Protein AF-A0A438D9L8-F1 (afdb_monomer_lite)

Secondary structure (DSSP, 8-state):
-PPPS---SS-S------SEEEEEETTTTEEEEEE--SSS---THHHHHHHHHHHHT-PPP--SEEEEE----EEEEE-TT-EEEE--EEEEEEPPSSHHHHHHHHHHHHT-HHHHHHHHHHHHHHHHHHHTTBPTT--EEEEEEEEEE-SSEEEEEEEEEEEBPTT--HHHHHHHHPSPHHHH-SSHHHHHHHHHHH-SS--TTTTSEEEEE-TTS-EEEEE--SEEEEETTEEEE-------TT--HHHHT--

pLDDT: mean 87.44, std 12.27, range [44.5, 98.62]

Organism: Vitis vinifera (NCBI:txid29760)

Foldseek 3Di:
DDDQPFDDPADPDDDDDPQWDWDQDPVVRDIDTGGHDDDDPDPCVVVVVVVVCVVVVDDDDDDQKDKAFDFPFWQWWQDLQQKIKGKDWFDKDWADPDPVRRVVRQVCRLPVPVRLVLQVQLQVLVLVLVVVFFDPPQKDWPARQDWDDDPTMIITITMIIGGGDPPDALVNSCVSCPQRCSVFHPVRVVSVVVCSVPDPHDCHQQSHWDWDQDPSRIIIIGGGAPMWIRHNNDTDHDDFFDDDPPDDPVVRVVD

Radius of gyration: 20.74 Å; chains: 1; bounding box: 51×51×62 Å

Sequence (255 aa):
MASNHHKSSTPDACFFFADNLIVIDHHYDDVYIMSLHEGQTATTQWLDDTEQKLLAWLNFSKENLCICCSSPERFLQLDGNGILEAKPIKGTIARGLTKEEDEHLKLQLQYSEKDQAENLMIVDLLRNDLGRVCEPGSIHVPCLMDVESYATVHTMVSTIRGKKQSKMSPVDCVRAAFPGGSMTGAPKLRSMELLDSIENSSRGIYSGSIGFFSYNQTFDLNIVIRTIVIHEGEASVGGGGAIVALSNLRVSMKK

Structure (mmCIF, N/CA/C/O backbone):
data_AF-A0A438D9L8-F1
#
_entry.id   AF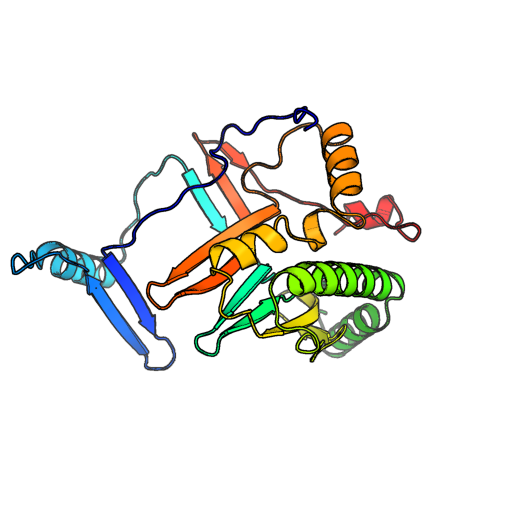-A0A438D9L8-F1
#
loop_
_atom_site.group_PDB
_atom_site.id
_atom_site.type_symbol
_atom_site.label_atom_id
_atom_site.label_alt_id
_atom_site.label_comp_id
_atom_site.label_asym_id
_atom_site.label_entity_id
_atom_site.label_seq_id
_atom_site.pdbx_PDB_ins_code
_atom_site.Cartn_x
_atom_site.Cartn_y
_atom_site.Cartn_z
_atom_site.occupancy
_atom_site.B_iso_or_equiv
_atom_site.auth_seq_id
_atom_site.auth_comp_id
_atom_site.auth_asym_id
_atom_site.auth_atom_id
_atom_site.pdbx_PDB_model_num
ATOM 1 N N . MET A 1 1 ? -24.535 8.357 -7.937 1.00 51.81 1 MET A N 1
ATOM 2 C CA . MET A 1 1 ? -23.332 7.510 -8.073 1.00 51.81 1 M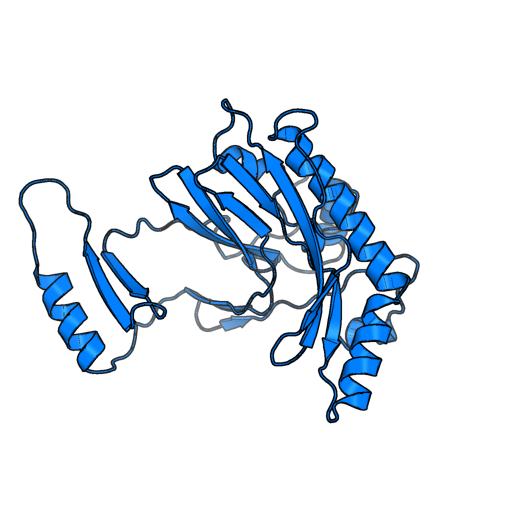ET A CA 1
ATOM 3 C C . MET A 1 1 ? -23.603 6.554 -9.219 1.00 51.81 1 MET A C 1
ATOM 5 O O . MET A 1 1 ? -24.709 6.026 -9.253 1.00 51.81 1 MET A O 1
ATOM 9 N N . ALA A 1 2 ? -22.687 6.405 -10.178 1.00 57.16 2 ALA A N 1
ATOM 10 C CA . ALA A 1 2 ? -22.813 5.356 -11.193 1.00 57.16 2 ALA A CA 1
ATOM 11 C C . ALA A 1 2 ? -22.815 3.989 -10.484 1.00 57.16 2 ALA A C 1
ATOM 13 O O . ALA A 1 2 ? -22.097 3.823 -9.499 1.00 57.16 2 ALA A O 1
ATOM 14 N N . SER A 1 3 ? -23.668 3.055 -10.905 1.00 71.12 3 SER A N 1
ATOM 15 C CA . SER A 1 3 ? -23.645 1.698 -10.353 1.00 71.12 3 SER A CA 1
ATOM 16 C C . SER A 1 3 ? -22.431 0.959 -10.905 1.00 71.12 3 SER A C 1
ATOM 18 O O . SER A 1 3 ? -22.257 0.963 -12.121 1.00 71.12 3 SER A O 1
ATOM 20 N N . ASN A 1 4 ? -21.645 0.303 -10.049 1.00 79.88 4 ASN A N 1
ATOM 21 C CA . ASN A 1 4 ? -20.565 -0.581 -10.498 1.00 79.88 4 ASN A CA 1
ATOM 22 C C . ASN A 1 4 ? -21.132 -1.660 -11.431 1.00 79.88 4 ASN A C 1
ATOM 24 O O . ASN A 1 4 ? -22.146 -2.288 -11.096 1.00 79.88 4 ASN A O 1
ATOM 28 N N . HIS A 1 5 ? -20.483 -1.887 -12.573 1.00 86.69 5 HIS A N 1
ATOM 29 C CA . HIS A 1 5 ? -20.865 -2.949 -13.506 1.00 86.69 5 HIS A CA 1
ATOM 30 C C . HIS A 1 5 ? -20.610 -4.337 -12.911 1.00 86.69 5 HIS A C 1
ATOM 32 O O . HIS A 1 5 ? -21.328 -5.288 -13.227 1.00 86.69 5 HIS A O 1
ATOM 38 N N . HIS A 1 6 ? -19.639 -4.444 -11.999 1.00 88.38 6 HIS A N 1
ATOM 39 C CA . HIS A 1 6 ? -19.273 -5.695 -11.346 1.00 88.38 6 HIS A CA 1
ATOM 40 C C . HIS A 1 6 ? -19.535 -5.670 -9.836 1.00 88.38 6 HIS A C 1
ATOM 42 O O . HIS A 1 6 ? -19.353 -4.655 -9.162 1.00 88.38 6 HIS A O 1
ATOM 48 N N . LYS A 1 7 ? -19.931 -6.822 -9.284 1.00 86.56 7 LYS A N 1
ATOM 49 C CA . LYS A 1 7 ? -20.128 -7.030 -7.843 1.00 86.56 7 LYS A CA 1
ATOM 50 C C . LYS A 1 7 ? -19.235 -8.157 -7.346 1.00 86.56 7 LYS A C 1
ATOM 52 O O . LYS A 1 7 ? -19.160 -9.196 -7.996 1.00 86.56 7 LYS A O 1
ATOM 57 N N . SER A 1 8 ? -18.610 -7.944 -6.191 1.00 84.81 8 SER A N 1
ATOM 58 C CA . SER A 1 8 ? -17.809 -8.971 -5.527 1.00 84.81 8 SER A CA 1
ATOM 59 C C . SER A 1 8 ? -18.697 -9.987 -4.814 1.00 84.81 8 SER A C 1
ATOM 61 O O . SER A 1 8 ? -19.751 -9.630 -4.286 1.00 84.81 8 SER A O 1
ATOM 63 N N . SER A 1 9 ? -18.254 -11.245 -4.782 1.00 81.88 9 SER A N 1
ATOM 64 C CA . SER A 1 9 ? -18.808 -12.287 -3.909 1.00 81.88 9 SER A CA 1
ATOM 65 C C . SER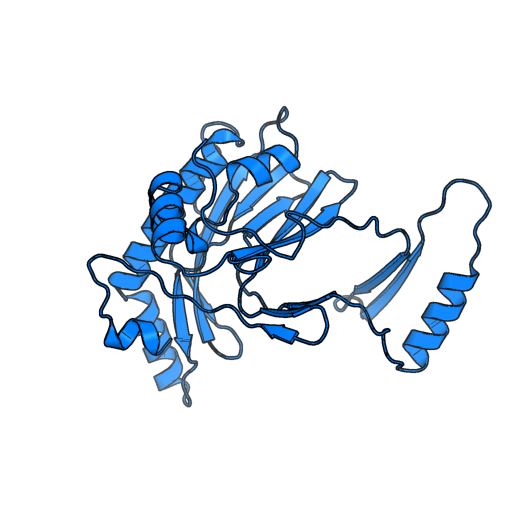 A 1 9 ? -18.287 -12.180 -2.471 1.00 81.88 9 SER A C 1
ATOM 67 O O . SER A 1 9 ? -18.926 -12.680 -1.550 1.00 81.88 9 SER A O 1
ATOM 69 N N . THR A 1 10 ? -17.155 -11.501 -2.261 1.00 78.88 10 THR A N 1
ATOM 70 C CA . THR A 1 10 ? -16.633 -11.166 -0.929 1.00 78.88 10 THR A CA 1
ATOM 71 C C . THR A 1 10 ? -17.284 -9.882 -0.400 1.00 78.88 10 THR A C 1
ATOM 73 O O . THR A 1 10 ? -17.614 -9.005 -1.201 1.00 78.88 10 THR A O 1
ATOM 76 N N . PRO A 1 11 ? -17.426 -9.710 0.928 1.00 80.62 11 PRO A N 1
ATOM 77 C CA . PRO A 1 11 ? -17.916 -8.456 1.504 1.00 80.62 11 PRO A CA 1
ATOM 78 C C . PRO A 1 11 ? -16.984 -7.272 1.191 1.00 80.62 11 PRO A C 1
ATOM 80 O O . PRO A 1 11 ? -15.783 -7.460 0.994 1.00 80.62 11 PRO A O 1
ATOM 83 N N . ASP A 1 12 ? -17.529 -6.048 1.205 1.00 83.50 12 ASP A N 1
ATOM 84 C CA . ASP A 1 12 ? -16.771 -4.805 0.955 1.00 83.50 12 ASP A CA 1
ATOM 85 C C . ASP A 1 12 ? -15.695 -4.538 2.023 1.00 83.50 12 ASP A C 1
ATOM 87 O O . ASP A 1 12 ? -14.666 -3.921 1.748 1.00 83.50 12 ASP A O 1
ATOM 91 N N . ALA A 1 13 ? -15.936 -4.997 3.252 1.00 84.94 13 ALA A N 1
ATOM 92 C CA . ALA A 1 13 ? -14.971 -4.998 4.338 1.00 84.94 13 ALA A CA 1
ATOM 93 C C . ALA A 1 13 ? -15.307 -6.106 5.341 1.00 84.94 13 ALA A C 1
ATOM 95 O O . ALA A 1 13 ? -16.475 -6.435 5.554 1.00 84.94 13 ALA A O 1
ATOM 96 N N . CYS A 1 14 ? -14.279 -6.643 5.993 1.00 82.00 14 CYS A N 1
ATOM 97 C CA . CYS A 1 14 ? -14.426 -7.558 7.114 1.00 82.00 14 CYS A CA 1
ATOM 98 C C . CYS A 1 14 ? -13.541 -7.068 8.259 1.00 82.00 14 CYS A C 1
ATOM 100 O O . CYS A 1 14 ? -12.346 -6.849 8.069 1.00 82.00 14 CYS A O 1
ATOM 102 N N . PHE A 1 15 ? -14.145 -6.854 9.425 1.00 82.81 15 PHE A N 1
ATOM 103 C CA . PHE A 1 15 ? -13.445 -6.454 10.637 1.00 82.81 15 PHE A CA 1
ATOM 104 C C . PHE A 1 15 ? -13.658 -7.532 11.684 1.00 82.81 15 PHE A C 1
ATOM 106 O O . PHE A 1 15 ? -14.789 -7.945 11.933 1.00 82.81 15 PHE A O 1
ATOM 113 N N . PHE A 1 16 ? -12.564 -7.938 12.311 1.00 81.62 16 PHE A N 1
ATOM 114 C CA . PHE A 1 16 ? -12.580 -8.844 13.443 1.00 81.62 16 PHE A CA 1
ATOM 115 C C . PHE A 1 16 ? -12.020 -8.090 14.636 1.00 81.62 16 PHE A C 1
ATOM 117 O O . PHE A 1 16 ? -10.991 -7.420 14.527 1.00 81.62 16 PHE A O 1
ATOM 124 N N . PHE A 1 17 ? -12.711 -8.180 15.765 1.00 81.81 17 PHE A N 1
ATOM 125 C CA . PHE A 1 17 ? -12.136 -7.745 17.022 1.00 81.81 17 PHE A CA 1
ATOM 126 C C . PHE A 1 17 ? -11.230 -8.866 17.529 1.00 81.81 17 PHE A C 1
ATOM 128 O O . PHE A 1 17 ? -11.666 -10.010 17.653 1.00 81.81 17 PHE A O 1
ATOM 135 N N . ALA A 1 18 ? -9.952 -8.556 17.730 1.00 81.25 18 ALA A N 1
ATOM 136 C CA . ALA A 1 18 ? -8.989 -9.513 18.245 1.00 81.25 18 ALA A CA 1
ATOM 137 C C . ALA A 1 18 ? -8.945 -9.394 19.771 1.00 81.25 18 ALA A C 1
ATOM 139 O O . ALA A 1 18 ? -8.218 -8.563 20.308 1.00 81.25 18 ALA A O 1
ATOM 140 N N . ASP A 1 19 ? -9.731 -10.223 20.453 1.00 80.50 19 ASP A N 1
ATOM 141 C CA . ASP A 1 19 ? -9.685 -10.348 21.916 1.00 80.50 19 ASP A CA 1
ATOM 142 C C . ASP A 1 19 ? -8.480 -11.157 22.388 1.00 80.50 19 ASP A C 1
ATOM 144 O O . ASP A 1 19 ? -8.033 -11.008 23.512 1.00 80.50 19 ASP A O 1
ATOM 148 N N . ASN A 1 20 ? -7.938 -12.009 21.524 1.00 81.50 20 ASN A N 1
ATOM 149 C CA . ASN A 1 20 ? -6.841 -12.909 21.832 1.00 81.50 20 ASN A CA 1
ATOM 150 C C . ASN A 1 20 ? -5.709 -12.673 20.832 1.00 81.50 20 ASN A C 1
ATOM 152 O O . ASN A 1 20 ? -5.933 -12.736 19.620 1.00 81.50 20 ASN A O 1
ATOM 156 N N . LEU A 1 21 ? -4.503 -12.394 21.324 1.00 83.38 21 LEU A N 1
ATOM 157 C CA . LEU A 1 21 ? -3.346 -12.066 20.497 1.00 83.38 21 LEU A CA 1
ATOM 158 C C . LEU A 1 21 ? -2.123 -12.875 20.919 1.00 83.38 21 LEU A C 1
ATOM 160 O O . LEU A 1 21 ? -1.856 -13.062 22.103 1.00 83.38 21 LEU A O 1
ATOM 164 N N . ILE A 1 22 ? -1.344 -13.287 19.925 1.00 82.38 22 ILE A N 1
ATOM 165 C CA . ILE A 1 22 ? 0.020 -13.775 20.105 1.00 82.38 22 ILE A CA 1
ATOM 166 C C . ILE A 1 22 ? 0.919 -12.738 19.438 1.00 82.38 22 ILE A C 1
ATOM 168 O O . ILE A 1 22 ? 0.789 -12.492 18.238 1.00 82.38 22 ILE A O 1
ATOM 172 N N . VAL A 1 23 ? 1.800 -12.108 20.206 1.00 83.69 23 VAL A N 1
ATOM 173 C CA . VAL A 1 23 ? 2.777 -11.138 19.705 1.00 83.69 23 VAL A CA 1
ATOM 174 C C . VAL A 1 23 ? 4.148 -11.784 19.778 1.00 83.69 23 VAL A C 1
ATOM 176 O O . VAL A 1 23 ? 4.602 -12.150 20.856 1.00 83.69 23 VAL A O 1
ATOM 179 N N . ILE A 1 24 ? 4.795 -11.934 18.629 1.00 85.06 24 ILE A N 1
ATOM 180 C CA . ILE A 1 24 ? 6.156 -12.461 18.536 1.00 85.06 24 ILE A CA 1
ATOM 181 C C . ILE A 1 24 ? 7.090 -11.266 18.368 1.00 85.06 24 ILE A C 1
ATOM 183 O O . ILE A 1 24 ? 7.085 -10.614 17.323 1.00 85.06 24 ILE A O 1
ATOM 187 N N . ASP A 1 25 ? 7.865 -10.966 19.402 1.00 84.00 25 ASP A N 1
ATOM 188 C CA . ASP A 1 25 ? 8.857 -9.902 19.391 1.00 84.00 25 ASP A CA 1
ATOM 189 C C . ASP A 1 25 ? 10.238 -10.484 19.092 1.00 84.00 25 ASP A C 1
ATOM 191 O O . ASP A 1 25 ? 10.978 -10.920 19.971 1.00 84.00 25 ASP A O 1
ATOM 195 N N . HIS A 1 26 ? 10.603 -10.467 17.813 1.00 83.06 26 HIS A N 1
ATOM 196 C CA . HIS A 1 26 ? 11.906 -10.945 17.362 1.00 83.06 26 HIS A CA 1
ATOM 197 C C . HIS A 1 26 ? 13.089 -10.101 17.859 1.00 83.06 26 HIS A C 1
ATOM 199 O O . HIS A 1 26 ? 14.227 -10.549 17.740 1.00 83.06 26 HIS A O 1
ATOM 205 N N . HIS A 1 27 ? 12.867 -8.875 18.349 1.00 81.94 27 HIS A N 1
ATOM 206 C CA . HIS A 1 27 ? 13.955 -8.032 18.844 1.00 81.94 27 HIS A CA 1
ATOM 207 C C . HIS A 1 27 ? 14.406 -8.469 20.237 1.00 81.94 27 HIS A C 1
ATOM 209 O O . HIS A 1 27 ? 15.609 -8.510 20.500 1.00 81.94 27 HIS A O 1
ATOM 215 N N . TYR A 1 28 ? 13.447 -8.811 21.097 1.00 84.06 28 TYR A N 1
ATOM 216 C CA . TYR A 1 28 ? 13.710 -9.303 22.450 1.00 84.06 28 TYR A CA 1
ATOM 217 C C . TYR A 1 28 ? 13.675 -10.833 22.569 1.00 84.06 28 TYR A C 1
ATOM 219 O O . TYR A 1 28 ? 14.009 -11.355 23.626 1.00 84.06 28 TYR A O 1
ATOM 227 N N . ASP A 1 29 ? 13.361 -11.536 21.475 1.00 84.06 29 ASP A N 1
ATOM 228 C CA . ASP A 1 29 ? 13.175 -12.995 21.424 1.00 84.06 29 ASP A CA 1
ATOM 229 C C . ASP A 1 29 ? 12.059 -13.480 22.371 1.00 84.06 29 ASP A C 1
ATOM 231 O O . ASP A 1 29 ? 12.112 -14.569 22.939 1.00 84.06 29 ASP A O 1
ATOM 235 N N . ASP A 1 30 ? 11.027 -12.644 22.527 1.00 85.25 30 ASP A N 1
ATOM 236 C CA . ASP A 1 30 ? 9.904 -12.865 23.435 1.00 85.25 30 ASP A CA 1
ATOM 237 C C . ASP A 1 30 ? 8.621 -13.204 22.665 1.00 85.25 30 ASP A C 1
ATOM 239 O O . ASP A 1 30 ? 8.346 -12.678 21.581 1.00 85.25 30 ASP A O 1
ATOM 243 N N . VAL A 1 31 ? 7.775 -14.044 23.264 1.00 83.56 31 VAL A N 1
ATOM 244 C CA . VAL A 1 31 ? 6.409 -14.297 22.791 1.00 83.56 31 VAL A CA 1
ATOM 245 C C . VAL A 1 31 ? 5.427 -13.879 23.875 1.00 83.56 31 VAL A C 1
ATOM 247 O O . VAL A 1 31 ? 5.417 -14.434 24.971 1.00 83.56 31 VAL A O 1
ATOM 250 N N . TYR A 1 32 ? 4.568 -12.917 23.556 1.00 81.94 32 TYR A N 1
ATOM 251 C CA . TYR A 1 32 ? 3.507 -12.450 24.436 1.00 81.94 32 TYR A CA 1
ATOM 252 C C . TYR A 1 32 ? 2.192 -13.097 24.022 1.00 81.94 32 TYR A C 1
ATOM 254 O O . TYR A 1 32 ? 1.767 -12.974 22.874 1.00 81.94 32 TYR A O 1
ATOM 262 N N . ILE A 1 33 ? 1.517 -13.745 24.965 1.00 83.19 33 ILE A N 1
ATOM 263 C CA . ILE A 1 33 ? 0.152 -14.236 24.780 1.00 83.19 33 ILE A CA 1
ATOM 264 C C . ILE A 1 33 ? -0.760 -13.304 25.577 1.00 83.19 33 ILE A C 1
ATOM 266 O O . ILE A 1 33 ? -0.650 -13.204 26.797 1.00 83.19 33 ILE A O 1
ATOM 270 N N . MET A 1 34 ? -1.621 -12.568 24.880 1.00 81.94 34 MET A N 1
ATOM 271 C CA . MET A 1 34 ? -2.507 -11.570 25.471 1.00 81.94 34 MET A CA 1
ATOM 272 C C . MET A 1 34 ? -3.960 -11.953 25.240 1.00 81.94 34 MET A C 1
ATOM 274 O O . MET A 1 34 ? -4.324 -12.402 24.156 1.00 81.94 34 MET A O 1
ATOM 278 N N . SER A 1 35 ? -4.793 -11.700 26.243 1.00 81.38 35 SER A N 1
ATOM 279 C CA . SER A 1 35 ? -6.241 -11.813 26.131 1.00 81.38 35 SER A CA 1
ATOM 280 C C . SER A 1 35 ? -6.912 -10.590 26.751 1.00 81.38 35 SER A C 1
ATOM 282 O O . SER A 1 35 ? -6.524 -10.141 27.834 1.00 81.38 35 SER A O 1
ATOM 284 N N . LEU A 1 36 ? -7.902 -10.041 26.057 1.00 79.38 36 LEU A N 1
ATOM 285 C CA . LEU A 1 36 ? -8.754 -8.954 26.501 1.00 79.38 36 LEU A CA 1
ATOM 286 C C . LEU A 1 36 ? -10.067 -9.542 27.030 1.00 79.38 36 LEU A C 1
ATOM 288 O O . LEU A 1 36 ? -10.744 -10.312 26.352 1.00 79.38 36 LEU A O 1
ATOM 292 N N . HIS A 1 37 ? -10.439 -9.170 28.254 1.00 74.94 37 HIS A N 1
ATOM 293 C CA . HIS A 1 37 ? -11.666 -9.633 28.900 1.00 74.94 37 HIS A CA 1
ATOM 294 C C . HIS A 1 37 ? -12.385 -8.478 29.600 1.00 74.94 37 HIS A C 1
ATOM 296 O O . HIS A 1 37 ? -11.752 -7.609 30.201 1.00 74.94 37 HIS A O 1
ATOM 302 N N . GLU A 1 38 ? -13.717 -8.494 29.569 1.00 67.31 38 GLU A N 1
ATOM 303 C CA . GLU A 1 38 ? -14.540 -7.615 30.399 1.00 67.31 38 GLU A CA 1
ATOM 304 C C . GLU A 1 38 ? -14.758 -8.245 31.790 1.00 67.31 38 GLU A C 1
ATOM 306 O O . GLU A 1 38 ? -15.362 -9.309 31.919 1.00 67.31 38 GLU A O 1
ATOM 311 N N . GLY A 1 39 ? -14.299 -7.577 32.855 1.00 66.12 39 GLY A N 1
ATOM 312 C CA . GLY A 1 39 ? -14.566 -7.971 34.248 1.00 66.12 39 GLY A CA 1
ATOM 313 C C . GLY A 1 39 ? -13.528 -8.908 34.889 1.00 66.12 39 GLY A C 1
ATOM 314 O O . GLY A 1 39 ? -12.403 -9.033 34.420 1.00 66.12 39 GLY A O 1
ATOM 315 N N . GLN A 1 40 ? -13.885 -9.528 36.024 1.00 58.53 40 GLN A N 1
ATOM 316 C CA . GLN A 1 40 ? -12.997 -10.407 36.815 1.00 58.53 40 GLN A CA 1
ATOM 317 C C . GLN A 1 40 ? -13.004 -11.882 36.369 1.00 58.53 40 GLN A C 1
ATOM 319 O O . GLN A 1 40 ? -12.335 -12.715 36.979 1.00 58.53 40 GLN A O 1
ATOM 324 N N . THR A 1 41 ? -13.743 -12.236 35.321 1.00 56.12 41 THR A N 1
ATOM 325 C CA . THR A 1 41 ? -13.820 -13.606 34.799 1.00 56.12 41 THR A CA 1
ATOM 326 C C . THR A 1 41 ? -12.708 -13.857 33.782 1.00 56.12 41 THR A C 1
ATOM 328 O O . THR A 1 41 ? -12.948 -13.974 32.586 1.00 56.12 41 THR A O 1
ATOM 331 N N . ALA A 1 42 ? -11.464 -13.930 34.255 1.00 56.09 42 ALA A N 1
ATOM 332 C CA . ALA A 1 42 ? -10.352 -14.391 33.432 1.00 56.09 42 ALA A CA 1
ATOM 333 C C . ALA A 1 42 ? -10.426 -15.919 33.278 1.00 56.09 42 ALA A C 1
ATOM 335 O O . ALA A 1 42 ? -10.022 -16.667 34.166 1.00 56.09 42 ALA A O 1
ATOM 336 N N . THR A 1 43 ? -10.952 -16.403 32.156 1.00 58.53 43 THR A N 1
ATOM 337 C CA . THR A 1 43 ? -10.740 -17.794 31.736 1.00 58.53 43 THR A CA 1
ATOM 338 C C . THR A 1 43 ? -9.373 -17.899 31.063 1.00 58.53 43 THR A C 1
ATOM 340 O O . THR A 1 43 ? -9.238 -17.580 29.886 1.00 58.53 43 THR A O 1
ATOM 343 N N . THR A 1 44 ? -8.359 -18.363 31.802 1.00 66.31 44 THR A N 1
ATOM 344 C CA . THR A 1 44 ? -6.982 -18.583 31.303 1.00 66.31 44 THR A CA 1
ATOM 345 C C . THR A 1 44 ? -6.867 -19.741 30.315 1.00 66.31 44 THR A C 1
ATOM 347 O O . THR A 1 44 ? -5.832 -19.901 29.685 1.00 66.31 44 THR A O 1
ATOM 350 N N . GLN A 1 45 ? -7.936 -20.516 30.125 1.00 77.31 45 GLN A N 1
ATOM 351 C CA . GLN A 1 45 ? -7.920 -21.733 29.320 1.00 77.31 45 GLN A CA 1
ATOM 352 C C . GLN A 1 45 ? -7.444 -21.505 27.877 1.00 77.31 45 GLN A C 1
ATOM 354 O O . GLN A 1 45 ? -6.726 -22.340 27.341 1.00 77.31 45 GLN A O 1
ATOM 359 N N . TRP A 1 46 ? -7.769 -20.360 27.258 1.00 78.81 46 TRP A N 1
ATOM 360 C CA . TRP A 1 46 ? -7.228 -20.033 25.933 1.00 78.81 46 TRP A CA 1
ATOM 361 C C . TRP A 1 46 ? -5.717 -19.765 25.964 1.00 78.81 46 TRP A C 1
ATOM 363 O O . TRP A 1 46 ? -5.021 -20.187 25.042 1.00 78.81 46 TRP A O 1
ATOM 373 N N . LEU A 1 47 ? -5.210 -19.093 27.006 1.00 77.56 47 LEU A N 1
ATOM 374 C CA . LEU A 1 47 ? -3.779 -18.819 27.175 1.00 77.56 47 LEU A CA 1
ATOM 375 C C . LEU A 1 47 ? -3.009 -20.137 27.316 1.00 77.56 47 LEU A C 1
ATOM 377 O O . LEU A 1 47 ? -2.080 -20.379 26.548 1.00 77.56 47 LEU A O 1
ATOM 381 N N . ASP A 1 48 ? -3.474 -21.006 28.218 1.00 79.00 48 ASP A N 1
ATOM 382 C CA . ASP A 1 48 ? -2.859 -22.303 28.512 1.00 79.00 48 ASP A CA 1
ATOM 383 C C . ASP A 1 48 ? -2.873 -23.225 27.270 1.00 79.00 48 ASP A C 1
ATOM 385 O O . ASP A 1 48 ? -1.853 -23.808 26.892 1.00 79.00 48 ASP A O 1
ATOM 389 N N . ASP A 1 49 ? -4.012 -23.314 26.568 1.00 78.62 49 ASP A N 1
ATOM 390 C CA . ASP A 1 49 ? -4.148 -24.115 25.342 1.00 78.62 49 ASP A CA 1
ATOM 391 C C . ASP A 1 49 ? -3.274 -23.578 24.195 1.00 78.62 49 ASP A C 1
ATOM 393 O O . ASP A 1 49 ? -2.759 -24.345 23.374 1.00 78.62 49 ASP A O 1
ATOM 397 N N . THR A 1 50 ? -3.138 -22.255 24.095 1.00 76.81 50 THR A N 1
ATOM 398 C CA . THR A 1 50 ? -2.354 -21.597 23.042 1.00 76.81 50 THR A CA 1
ATOM 399 C C . THR A 1 50 ? -0.864 -21.767 23.278 1.00 76.81 50 THR A C 1
ATOM 401 O O . THR A 1 50 ? -0.145 -22.095 22.334 1.00 76.81 50 THR A O 1
ATOM 404 N N . GLU A 1 51 ? -0.407 -21.629 24.524 1.00 75.38 51 GLU A N 1
ATOM 405 C CA . GLU A 1 51 ? 0.970 -21.928 24.914 1.00 75.38 51 GLU A CA 1
ATOM 406 C C . GLU A 1 51 ? 1.335 -23.367 24.524 1.00 75.38 51 GLU A C 1
ATOM 408 O O . GLU A 1 51 ? 2.315 -23.591 23.809 1.00 75.38 51 GLU A O 1
ATOM 413 N N . GLN A 1 52 ? 0.488 -24.346 24.868 1.00 76.81 52 GLN A N 1
ATOM 414 C CA . GLN A 1 52 ? 0.725 -25.740 24.488 1.00 76.81 52 GLN A CA 1
ATOM 415 C C . GLN A 1 52 ? 0.744 -25.957 22.969 1.00 76.81 52 GLN A C 1
ATOM 417 O O . GLN A 1 52 ? 1.589 -26.700 22.470 1.00 76.81 52 GLN A O 1
ATOM 422 N N . LYS A 1 53 ? -0.149 -25.313 22.205 1.00 76.56 53 LYS A N 1
ATOM 423 C CA . LYS A 1 53 ? -0.177 -25.428 20.733 1.00 76.56 53 LYS A CA 1
ATOM 424 C C . LYS A 1 53 ? 1.041 -24.801 20.062 1.00 76.56 53 LYS A C 1
ATOM 426 O O . LYS A 1 53 ? 1.548 -25.381 19.102 1.00 76.56 53 LYS A O 1
ATOM 431 N N . LEU A 1 54 ? 1.514 -23.655 20.553 1.00 68.75 54 LEU A N 1
ATOM 432 C CA . LEU A 1 54 ? 2.743 -23.018 20.070 1.00 68.75 54 LEU A CA 1
ATOM 433 C C . LEU A 1 54 ? 3.954 -23.930 20.300 1.00 68.75 54 LEU A C 1
ATOM 435 O O . LEU A 1 54 ? 4.767 -24.108 19.394 1.00 68.75 54 LEU A O 1
ATOM 439 N N . LEU A 1 55 ? 4.018 -24.580 21.466 1.00 66.38 55 LEU A N 1
ATOM 440 C CA . LEU A 1 55 ? 5.044 -25.576 21.785 1.00 66.38 55 LEU A CA 1
ATOM 441 C C . LEU A 1 55 ? 4.907 -26.868 20.954 1.00 66.38 55 LEU A C 1
ATOM 443 O O . LEU A 1 55 ? 5.903 -27.551 20.721 1.00 66.38 55 LEU A O 1
ATOM 447 N N . ALA A 1 56 ? 3.698 -27.201 20.488 1.00 64.56 56 ALA A N 1
ATOM 448 C CA . ALA A 1 56 ? 3.390 -28.444 19.776 1.00 64.56 56 ALA A CA 1
ATOM 449 C C . ALA A 1 56 ? 3.339 -28.336 18.235 1.00 64.56 56 ALA A C 1
ATOM 451 O O . ALA A 1 56 ? 3.110 -29.357 17.588 1.00 64.56 56 ALA A O 1
ATOM 452 N N . TRP A 1 57 ? 3.560 -27.153 17.640 1.00 53.72 57 TRP A N 1
ATOM 453 C CA . TRP A 1 57 ? 3.593 -26.922 16.178 1.00 53.72 57 TRP A CA 1
ATOM 454 C C . TRP A 1 57 ? 2.389 -27.542 15.428 1.00 53.72 57 TRP A C 1
ATOM 456 O O . TRP A 1 57 ? 2.533 -28.511 14.679 1.00 53.72 57 TRP A O 1
ATOM 466 N N . LEU A 1 58 ? 1.173 -27.004 15.613 1.00 50.00 58 LEU A N 1
ATOM 467 C CA . LEU A 1 58 ? -0.039 -27.560 14.985 1.00 50.00 58 LEU A CA 1
ATOM 468 C C . LEU A 1 58 ? -0.912 -26.573 14.191 1.00 50.00 58 LEU A C 1
ATOM 470 O O . LEU A 1 58 ? -1.037 -25.395 14.509 1.00 50.00 58 LEU A O 1
ATOM 474 N N . ASN A 1 59 ? -1.522 -27.159 13.149 1.00 45.56 59 ASN A N 1
ATOM 475 C CA . ASN A 1 59 ? -2.351 -26.603 12.076 1.00 45.56 59 ASN A CA 1
ATOM 476 C C . ASN A 1 59 ? -3.494 -25.676 12.519 1.00 45.56 59 ASN A C 1
ATOM 478 O O . ASN A 1 59 ? -4.325 -26.046 13.350 1.00 45.56 59 ASN A O 1
ATOM 482 N N . PHE A 1 60 ? -3.624 -24.548 11.816 1.00 44.50 60 PHE A N 1
ATOM 483 C CA . PHE A 1 60 ? -4.804 -23.684 11.854 1.00 44.50 60 PHE A CA 1
ATOM 484 C C . PHE A 1 60 ? -5.932 -24.223 10.951 1.00 44.50 60 PHE A C 1
ATOM 486 O O . PHE A 1 60 ? -5.690 -24.903 9.952 1.00 44.50 60 PHE A O 1
ATOM 493 N N . SER A 1 61 ? -7.178 -23.980 11.366 1.00 49.25 61 SER A N 1
ATOM 494 C CA . SER A 1 61 ? -8.415 -24.589 10.856 1.00 49.25 61 SER A CA 1
ATOM 495 C C . SER A 1 61 ? -8.768 -24.258 9.398 1.00 49.25 61 SER A C 1
ATOM 497 O O . SER A 1 61 ? -8.330 -23.260 8.836 1.00 49.25 61 SER A O 1
ATOM 499 N N . LYS A 1 62 ? -9.647 -25.091 8.813 1.00 48.41 62 LYS A N 1
ATOM 500 C CA . LYS A 1 62 ? -10.367 -24.845 7.549 1.00 48.41 62 LYS A CA 1
ATOM 501 C C . LYS A 1 62 ? -11.302 -23.637 7.691 1.00 48.41 62 LYS A C 1
ATOM 503 O O . LYS A 1 62 ? -12.448 -23.805 8.103 1.00 48.41 62 LYS A O 1
ATOM 508 N N . GLU A 1 63 ? -10.839 -22.445 7.345 1.00 56.50 63 GLU A N 1
ATOM 509 C CA . GLU A 1 63 ? -11.729 -21.304 7.113 1.00 56.50 63 GLU A CA 1
ATOM 510 C C . GLU A 1 63 ? -12.163 -21.228 5.644 1.00 56.50 63 GLU A C 1
ATOM 512 O O . GLU A 1 63 ? -11.424 -21.625 4.741 1.00 56.50 63 GLU A O 1
ATOM 517 N N . ASN A 1 64 ? -13.379 -20.723 5.405 1.00 70.19 64 ASN A N 1
ATOM 518 C CA . ASN A 1 64 ? -13.949 -20.564 4.060 1.00 70.19 64 ASN A CA 1
ATOM 519 C C . ASN A 1 64 ? -13.297 -19.427 3.258 1.00 70.19 64 ASN A C 1
ATOM 521 O O . ASN A 1 64 ? -13.444 -19.407 2.038 1.00 70.19 64 ASN A O 1
ATOM 525 N N . LEU A 1 65 ? -12.594 -18.506 3.928 1.00 75.81 65 LEU A N 1
ATOM 526 C CA . LEU A 1 65 ? -11.798 -17.442 3.325 1.00 75.81 65 LEU A CA 1
ATOM 527 C C . LEU A 1 65 ? -10.403 -17.441 3.960 1.00 75.81 65 LEU A C 1
ATOM 529 O O . LEU A 1 65 ? -10.270 -17.210 5.154 1.00 75.81 65 LEU A O 1
ATOM 533 N N . CYS A 1 66 ? -9.363 -17.660 3.164 1.00 81.38 66 CYS A N 1
ATOM 534 C CA . CYS A 1 66 ? -7.973 -17.542 3.591 1.00 81.38 66 CYS A CA 1
ATOM 535 C C . CYS A 1 66 ? -7.258 -16.513 2.713 1.00 81.38 66 CYS A C 1
ATOM 537 O O . CYS A 1 66 ? -7.360 -16.551 1.485 1.00 81.38 66 CYS A O 1
ATOM 539 N N . ILE A 1 67 ? -6.541 -15.583 3.347 1.00 84.38 67 ILE A N 1
ATOM 540 C CA . ILE A 1 67 ? -5.802 -14.526 2.660 1.00 84.38 67 ILE A CA 1
ATOM 541 C C . ILE A 1 67 ? -4.319 -14.662 2.996 1.00 84.38 67 ILE A C 1
ATOM 543 O O . ILE A 1 67 ? -3.882 -14.330 4.096 1.00 84.38 67 ILE A O 1
ATOM 547 N N . CYS A 1 68 ? -3.528 -15.123 2.032 1.00 86.75 68 CYS A N 1
ATOM 548 C CA . CYS A 1 68 ? -2.080 -15.243 2.172 1.00 86.75 68 CYS A CA 1
ATOM 549 C C . CYS A 1 68 ? -1.417 -14.051 1.477 1.00 86.75 68 CYS A C 1
ATOM 551 O O . CYS A 1 68 ? -1.264 -14.049 0.254 1.00 86.75 68 CYS A O 1
ATOM 553 N N . CYS A 1 69 ? -1.066 -13.014 2.241 1.00 87.00 69 CYS A N 1
ATOM 554 C CA . CYS A 1 69 ? -0.571 -11.744 1.709 1.00 87.00 69 CYS A CA 1
ATOM 555 C C . CYS A 1 69 ? 0.932 -11.557 1.955 1.00 87.00 69 CYS A C 1
ATOM 557 O O . CYS A 1 69 ? 1.396 -11.658 3.086 1.00 87.00 69 CYS A O 1
ATOM 559 N N . SER A 1 70 ? 1.678 -11.225 0.897 1.00 88.06 70 SER A N 1
ATOM 560 C CA . SER A 1 70 ? 3.085 -10.805 0.963 1.00 88.06 70 SER A CA 1
ATOM 561 C C . SER A 1 70 ? 3.269 -9.464 0.239 1.00 88.06 70 SER A C 1
ATOM 563 O O . SER A 1 70 ? 4.097 -9.3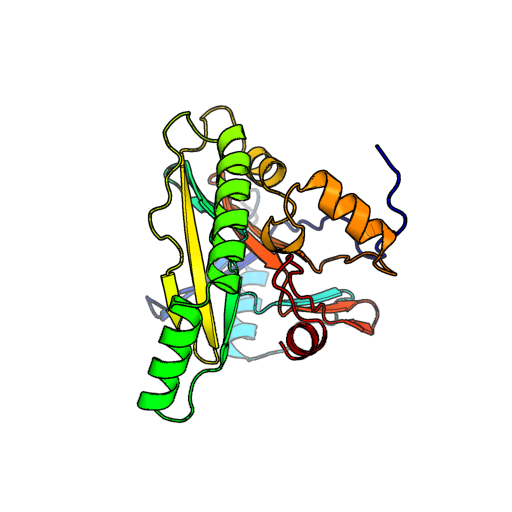11 -0.664 1.00 88.06 70 SER A O 1
ATOM 565 N N . SER A 1 71 ? 2.418 -8.493 0.581 1.00 88.50 71 SER A N 1
ATOM 566 C CA . SER A 1 71 ? 2.460 -7.165 -0.028 1.00 88.50 71 SER A CA 1
ATOM 567 C C . SER A 1 71 ? 3.609 -6.325 0.539 1.00 88.50 71 SER A C 1
ATOM 569 O O . SER A 1 71 ? 3.671 -6.140 1.755 1.00 88.50 71 SER A O 1
ATOM 571 N N . PRO A 1 72 ? 4.487 -5.771 -0.317 1.00 84.31 72 PRO A N 1
ATOM 572 C CA . PRO A 1 72 ? 5.519 -4.830 0.105 1.00 84.31 72 PRO A CA 1
ATOM 573 C C . PRO A 1 72 ? 5.007 -3.383 0.196 1.00 84.31 72 PRO A C 1
ATOM 575 O O . PRO A 1 72 ? 5.740 -2.507 0.644 1.00 84.31 72 PRO A O 1
ATOM 578 N N . GLU A 1 73 ? 3.782 -3.096 -0.264 1.00 93.06 73 GLU A N 1
ATOM 579 C CA . GLU A 1 73 ? 3.288 -1.724 -0.394 1.00 93.06 73 GLU A CA 1
ATOM 580 C C . GLU A 1 73 ? 2.443 -1.316 0.813 1.00 93.06 73 GLU A C 1
ATOM 582 O O . GLU A 1 73 ? 1.317 -1.789 0.998 1.00 93.06 73 GLU A O 1
ATOM 587 N N . ARG A 1 74 ? 2.969 -0.387 1.618 1.00 95.19 74 ARG A N 1
ATOM 588 C CA . ARG A 1 74 ? 2.194 0.275 2.671 1.00 95.19 74 ARG A CA 1
ATOM 589 C C . ARG A 1 74 ? 1.233 1.274 2.035 1.00 95.19 74 ARG A C 1
ATOM 591 O O . ARG A 1 74 ? 1.653 2.260 1.430 1.00 95.19 74 ARG A O 1
ATOM 598 N N . PHE A 1 75 ? -0.059 1.040 2.243 1.00 97.38 75 PHE A N 1
ATOM 599 C CA . PHE A 1 75 ? -1.113 1.953 1.826 1.00 97.38 75 PHE A CA 1
ATOM 600 C C . PHE A 1 75 ? -1.085 3.219 2.679 1.00 97.38 75 PHE A C 1
ATOM 602 O O . PHE A 1 75 ? -0.945 4.320 2.146 1.00 97.38 75 PHE A O 1
ATOM 609 N N . LEU A 1 76 ? -1.235 3.059 3.995 1.00 97.88 76 LEU A N 1
ATOM 610 C CA . LEU A 1 76 ? -1.345 4.177 4.918 1.00 97.88 76 LEU A CA 1
ATOM 611 C C . LEU A 1 76 ? -1.038 3.714 6.348 1.00 97.88 76 LEU A C 1
ATOM 613 O O . LEU A 1 76 ? -1.531 2.676 6.783 1.00 97.88 76 LEU A O 1
ATOM 617 N N . GLN A 1 77 ? -0.273 4.504 7.090 1.00 98.44 77 GLN A N 1
ATOM 618 C CA . GLN A 1 77 ? -0.001 4.301 8.510 1.00 98.44 77 GLN A CA 1
ATOM 619 C C . GLN A 1 77 ? -0.272 5.598 9.266 1.00 98.44 77 GLN A C 1
ATOM 621 O O . GLN A 1 77 ? 0.084 6.673 8.789 1.00 98.44 77 GLN A O 1
ATOM 626 N N . LEU A 1 78 ? -0.868 5.495 10.450 1.00 98.50 78 LEU A N 1
ATOM 627 C CA . LEU A 1 78 ? -0.964 6.588 11.413 1.00 98.50 78 LEU A CA 1
ATOM 628 C C . LEU A 1 78 ? -0.244 6.180 12.693 1.00 98.50 78 LEU A C 1
ATOM 630 O O . LEU A 1 78 ? -0.659 5.221 13.341 1.00 98.50 78 LEU A O 1
ATOM 634 N N . ASP A 1 79 ? 0.811 6.905 13.055 1.00 97.62 79 ASP A N 1
ATOM 635 C CA . ASP A 1 79 ? 1.584 6.635 14.268 1.00 97.62 79 ASP A CA 1
ATOM 636 C C . ASP A 1 79 ? 0.997 7.315 15.524 1.00 97.62 79 ASP A C 1
ATOM 638 O O . ASP A 1 79 ? 0.054 8.112 15.464 1.00 97.62 79 ASP A O 1
ATOM 642 N N . GLY A 1 80 ? 1.578 7.011 16.691 1.00 96.00 80 GLY A N 1
ATOM 643 C CA . GLY A 1 80 ? 1.162 7.584 17.978 1.00 96.00 80 GLY A CA 1
ATOM 644 C C . GLY A 1 80 ? 1.430 9.088 18.128 1.00 96.00 80 GLY A C 1
ATOM 645 O O . GLY A 1 80 ? 0.872 9.718 19.023 1.00 96.00 80 GLY A O 1
ATOM 646 N N . ASN A 1 81 ? 2.238 9.682 17.244 1.00 96.00 81 ASN A N 1
ATOM 647 C CA . ASN A 1 81 ? 2.505 11.122 17.200 1.00 96.00 81 ASN A CA 1
ATOM 648 C C . ASN A 1 81 ? 1.523 11.866 16.277 1.00 96.00 81 ASN A C 1
ATOM 650 O O . ASN A 1 81 ? 1.617 13.086 16.115 1.00 96.00 81 ASN A O 1
ATOM 654 N N . GLY A 1 82 ? 0.578 11.149 15.659 1.00 97.12 82 GLY A N 1
ATOM 655 C CA . GLY A 1 82 ? -0.372 11.705 14.704 1.00 97.12 82 GLY A CA 1
ATOM 656 C C . GLY A 1 82 ? 0.231 11.966 13.322 1.00 97.12 82 GLY A C 1
ATOM 657 O O . GLY A 1 82 ? -0.322 12.772 12.568 1.00 97.12 82 GLY A O 1
ATOM 658 N N . ILE A 1 83 ? 1.352 11.326 12.982 1.00 98.44 83 ILE A N 1
ATOM 659 C CA . ILE A 1 83 ? 1.950 11.380 11.649 1.00 98.44 83 ILE A CA 1
ATOM 660 C C . ILE A 1 83 ? 1.286 10.330 10.768 1.00 98.44 83 ILE A C 1
ATOM 662 O O . ILE A 1 83 ? 1.313 9.136 11.056 1.00 98.44 83 ILE A O 1
ATOM 666 N N . LEU A 1 84 ? 0.683 10.809 9.685 1.00 98.56 84 LEU A N 1
ATOM 667 C CA . LEU A 1 84 ? 0.094 10.000 8.635 1.00 98.56 84 LEU A CA 1
ATOM 668 C C . LEU A 1 84 ? 1.135 9.798 7.529 1.00 98.56 84 LEU A C 1
ATOM 670 O O . LEU A 1 84 ? 1.654 10.781 6.999 1.00 98.56 84 LEU A O 1
ATOM 674 N N . GLU A 1 85 ? 1.432 8.550 7.181 1.00 98.56 85 GLU A N 1
ATOM 675 C CA . GLU A 1 85 ? 2.438 8.163 6.188 1.00 98.56 85 GLU A CA 1
ATOM 676 C C . GLU A 1 85 ? 1.841 7.252 5.110 1.00 98.56 85 GLU A C 1
ATOM 678 O O . GLU A 1 85 ? 1.122 6.309 5.427 1.00 98.56 85 GLU A O 1
ATOM 683 N N . ALA A 1 86 ? 2.194 7.485 3.846 1.00 98.06 86 ALA A N 1
ATOM 684 C CA . ALA A 1 86 ? 1.964 6.556 2.738 1.00 98.06 86 ALA A CA 1
ATOM 685 C C . ALA A 1 86 ? 3.290 6.250 2.024 1.00 98.06 86 ALA A C 1
ATOM 687 O O . ALA A 1 86 ? 4.114 7.157 1.855 1.00 98.06 86 ALA A O 1
ATOM 688 N N . LYS A 1 87 ? 3.481 5.000 1.573 1.00 97.19 87 LYS A N 1
ATOM 689 C CA . LYS A 1 87 ? 4.678 4.576 0.825 1.00 97.19 87 LYS A CA 1
ATOM 690 C C . LYS A 1 87 ? 4.316 3.924 -0.520 1.00 97.19 87 LYS A C 1
ATOM 692 O O . LYS A 1 87 ? 4.417 2.703 -0.644 1.00 97.19 87 LYS A O 1
ATOM 697 N N . PRO A 1 88 ? 3.864 4.701 -1.525 1.00 95.62 88 PRO A N 1
ATOM 698 C CA . PRO A 1 88 ? 3.554 4.162 -2.843 1.00 95.62 88 PRO A CA 1
ATOM 699 C C . PRO A 1 88 ? 4.775 3.550 -3.523 1.00 95.62 88 PRO A C 1
ATOM 701 O O . PRO A 1 88 ? 5.893 4.069 -3.441 1.00 95.62 88 PRO A O 1
ATOM 704 N N . ILE A 1 89 ? 4.504 2.502 -4.294 1.00 94.31 89 ILE A N 1
ATOM 705 C CA . ILE A 1 89 ? 5.493 1.796 -5.101 1.00 94.31 89 ILE A CA 1
ATOM 706 C C . ILE A 1 89 ? 5.171 1.966 -6.589 1.00 94.31 89 ILE A C 1
ATOM 708 O O . ILE A 1 89 ? 4.041 1.727 -7.026 1.00 94.31 89 ILE A O 1
ATOM 712 N N . LYS A 1 90 ? 6.178 2.332 -7.391 1.00 92.69 90 LYS A N 1
ATOM 713 C CA . LYS A 1 90 ? 6.114 2.274 -8.861 1.00 92.69 90 LYS A CA 1
ATOM 714 C C . LYS A 1 90 ? 7.464 1.922 -9.442 1.00 92.69 90 LYS A C 1
ATOM 716 O O . LYS A 1 90 ? 8.437 2.593 -9.152 1.00 92.69 90 LYS A O 1
ATOM 721 N N . GLY A 1 91 ? 7.485 0.885 -10.271 1.00 91.50 91 GLY A N 1
ATOM 722 C CA . GLY A 1 91 ? 8.710 0.310 -10.798 1.00 91.50 91 GLY A CA 1
ATOM 723 C C . GLY A 1 91 ? 9.263 -0.786 -9.891 1.00 91.50 91 GLY A C 1
ATOM 724 O O . GLY A 1 91 ? 9.466 -0.622 -8.688 1.00 91.50 91 GLY A O 1
ATOM 725 N N . THR A 1 92 ? 9.487 -1.944 -10.496 1.00 92.75 92 THR A N 1
ATOM 726 C CA . THR A 1 92 ? 10.057 -3.126 -9.857 1.00 92.75 92 THR A CA 1
ATOM 727 C C . THR A 1 92 ? 10.946 -3.806 -10.881 1.00 92.75 92 THR A C 1
ATOM 729 O O . THR A 1 92 ? 10.555 -3.939 -12.046 1.00 92.75 92 THR A O 1
ATOM 732 N N . ILE A 1 93 ? 12.130 -4.222 -10.452 1.00 94.31 93 ILE A N 1
ATOM 733 C CA . ILE A 1 93 ? 13.079 -4.983 -11.262 1.00 94.31 93 ILE A CA 1
ATOM 734 C C . ILE A 1 93 ? 13.641 -6.130 -10.420 1.00 94.31 93 ILE A C 1
ATOM 736 O O . ILE A 1 93 ? 13.734 -6.013 -9.199 1.00 94.31 93 ILE A O 1
ATOM 740 N N . ALA A 1 94 ? 13.947 -7.266 -11.043 1.00 94.81 94 ALA A N 1
ATOM 741 C CA . ALA A 1 94 ? 14.515 -8.414 -10.338 1.00 94.81 94 ALA A CA 1
ATOM 742 C C . ALA A 1 94 ? 15.906 -8.089 -9.765 1.00 94.81 94 ALA A C 1
ATOM 744 O O . ALA A 1 94 ? 16.569 -7.154 -10.218 1.00 94.81 94 ALA A O 1
ATOM 745 N N . ARG A 1 95 ? 16.345 -8.875 -8.779 1.00 96.31 95 ARG A N 1
ATOM 746 C CA . ARG A 1 95 ? 17.749 -8.872 -8.345 1.00 96.31 95 ARG A CA 1
ATOM 747 C C . ARG A 1 95 ? 18.643 -9.484 -9.424 1.00 96.31 95 ARG A C 1
ATOM 749 O O . ARG A 1 95 ? 18.212 -10.391 -10.135 1.00 96.31 95 ARG A O 1
ATOM 756 N N . GLY A 1 96 ? 19.873 -8.991 -9.526 1.00 95.44 96 GLY A N 1
ATOM 757 C CA . GLY A 1 96 ? 20.900 -9.550 -10.407 1.00 95.44 96 GLY A CA 1
ATOM 758 C C . GLY A 1 96 ? 21.497 -10.841 -9.850 1.00 95.44 96 GLY A C 1
ATOM 759 O O . GLY A 1 96 ? 21.463 -11.088 -8.642 1.00 95.44 96 GLY A O 1
ATOM 760 N N . LEU A 1 97 ? 22.062 -11.668 -10.730 1.00 95.50 97 LEU A N 1
ATOM 761 C CA . LEU A 1 97 ? 22.755 -12.901 -10.345 1.00 95.50 97 LEU A CA 1
ATOM 762 C C . LEU A 1 97 ? 24.169 -12.619 -9.825 1.00 95.50 97 LEU A C 1
ATOM 764 O O . LEU A 1 97 ? 24.704 -13.397 -9.034 1.00 95.50 97 LEU A O 1
ATOM 768 N N . THR A 1 98 ? 24.771 -11.506 -10.251 1.00 97.69 98 THR A N 1
ATOM 769 C CA . THR A 1 98 ? 26.040 -10.990 -9.720 1.00 97.69 98 THR A CA 1
ATOM 770 C C . THR A 1 98 ? 25.844 -9.617 -9.094 1.00 97.69 98 THR A C 1
ATOM 772 O O . THR A 1 98 ? 24.855 -8.934 -9.354 1.00 97.69 98 THR A O 1
ATOM 775 N N . LYS A 1 99 ? 26.806 -9.182 -8.275 1.00 96.75 99 LYS A N 1
ATOM 776 C CA . LYS A 1 99 ? 26.767 -7.855 -7.650 1.00 96.75 99 LYS A CA 1
ATOM 777 C C . LYS A 1 99 ? 26.760 -6.737 -8.697 1.00 96.75 99 LYS A C 1
ATOM 779 O O . LYS A 1 99 ? 26.055 -5.751 -8.537 1.00 96.75 99 LYS A O 1
ATOM 784 N N . GLU A 1 100 ? 27.532 -6.896 -9.767 1.00 97.69 100 GLU A N 1
ATOM 785 C CA . GLU A 1 100 ? 27.626 -5.919 -10.853 1.00 97.69 100 GLU A CA 1
ATOM 786 C C . GLU A 1 100 ? 26.308 -5.816 -11.627 1.00 97.69 100 GLU A C 1
ATOM 788 O O . GLU A 1 100 ? 25.850 -4.711 -11.916 1.00 97.69 100 GLU A O 1
ATOM 793 N N . GLU A 1 101 ? 25.679 -6.956 -11.931 1.00 97.25 101 GLU A N 1
ATOM 794 C CA . GLU A 1 101 ? 24.362 -6.991 -12.570 1.00 97.25 101 GLU A CA 1
ATOM 795 C C . GLU A 1 101 ? 23.287 -6.392 -11.656 1.00 97.25 101 GLU A C 1
ATOM 797 O O . GLU A 1 101 ? 22.456 -5.610 -12.110 1.00 97.25 101 GLU A O 1
ATOM 802 N N . ASP A 1 102 ? 23.324 -6.709 -10.361 1.00 97.56 102 ASP A N 1
ATOM 803 C CA . ASP A 1 102 ? 22.352 -6.227 -9.381 1.00 97.56 102 ASP A CA 1
ATOM 804 C C . ASP A 1 102 ? 22.379 -4.700 -9.243 1.00 97.56 102 ASP A C 1
ATOM 806 O O . ASP A 1 102 ? 21.328 -4.056 -9.275 1.00 97.56 102 ASP A O 1
ATOM 810 N N . GLU A 1 103 ? 23.576 -4.112 -9.169 1.00 97.62 103 GLU A N 1
ATOM 811 C CA . GLU A 1 103 ? 23.756 -2.657 -9.159 1.00 97.62 103 GLU A CA 1
ATOM 812 C C . GLU A 1 103 ? 23.349 -2.025 -10.496 1.00 97.62 103 GLU A C 1
ATOM 814 O O . GLU A 1 103 ? 22.725 -0.962 -10.515 1.00 97.62 103 GLU A O 1
ATOM 819 N N . HIS A 1 104 ? 23.628 -2.681 -11.628 1.00 97.56 104 HIS A N 1
ATOM 820 C CA . HIS A 1 104 ? 23.183 -2.194 -12.933 1.00 97.56 104 HIS A CA 1
ATOM 821 C C . HIS A 1 104 ? 21.653 -2.146 -13.036 1.00 97.56 104 HIS A C 1
ATOM 823 O O . HIS A 1 104 ? 21.101 -1.122 -13.437 1.00 97.56 104 HIS A O 1
ATOM 829 N N . LEU A 1 105 ? 20.958 -3.213 -12.626 1.00 97.38 105 LEU A N 1
ATOM 830 C CA . LEU A 1 105 ? 19.494 -3.277 -12.610 1.00 97.38 105 LEU A CA 1
ATOM 831 C C . LEU A 1 105 ? 18.900 -2.240 -11.650 1.00 97.38 105 LEU A C 1
ATOM 833 O O . LEU A 1 105 ? 17.915 -1.576 -11.982 1.00 97.38 105 LEU A O 1
ATOM 837 N N . LYS A 1 106 ? 19.523 -2.047 -10.483 1.00 97.50 106 LYS A N 1
ATOM 838 C CA . LYS A 1 106 ? 19.127 -1.011 -9.526 1.00 97.50 106 LYS A CA 1
ATOM 839 C C . LYS A 1 106 ? 19.215 0.390 -10.137 1.00 97.50 106 LYS A C 1
ATOM 841 O O . LYS A 1 106 ? 18.238 1.135 -10.076 1.00 97.50 106 LYS A O 1
ATOM 846 N N . LEU A 1 107 ? 20.340 0.731 -10.772 1.00 97.25 107 LEU A N 1
ATOM 847 C CA . LEU A 1 107 ? 20.526 2.018 -11.454 1.00 97.25 107 LEU A CA 1
ATOM 848 C C . LEU A 1 107 ? 19.579 2.170 -12.650 1.00 97.25 107 LEU A C 1
ATOM 850 O O . LEU A 1 107 ? 19.040 3.253 -12.872 1.00 97.25 107 LEU A O 1
ATOM 854 N N . GLN A 1 108 ? 19.325 1.088 -13.392 1.00 97.25 108 GLN A N 1
ATOM 855 C CA . GLN A 1 108 ? 18.355 1.081 -14.485 1.00 97.25 108 GLN A CA 1
ATOM 856 C C . GLN A 1 108 ? 16.958 1.467 -13.985 1.00 97.25 108 GLN A C 1
ATOM 858 O O . GLN A 1 108 ? 16.289 2.277 -14.622 1.00 97.25 108 GLN A O 1
ATOM 863 N N . LEU A 1 109 ? 16.519 0.919 -12.847 1.00 96.88 109 LEU A N 1
ATOM 864 C CA . LEU A 1 109 ? 15.253 1.309 -12.228 1.00 96.88 109 LEU A CA 1
ATOM 865 C C . LEU A 1 109 ? 15.305 2.756 -11.721 1.00 96.88 109 LEU A C 1
ATOM 867 O O . LEU A 1 109 ? 14.376 3.519 -11.974 1.00 96.88 109 LEU A O 1
ATOM 871 N N . GLN A 1 110 ? 16.394 3.146 -11.054 1.00 97.00 110 GLN A N 1
ATOM 872 C CA . GLN A 1 110 ? 16.553 4.484 -10.486 1.00 97.00 110 GLN A CA 1
ATOM 873 C C . GLN A 1 110 ? 1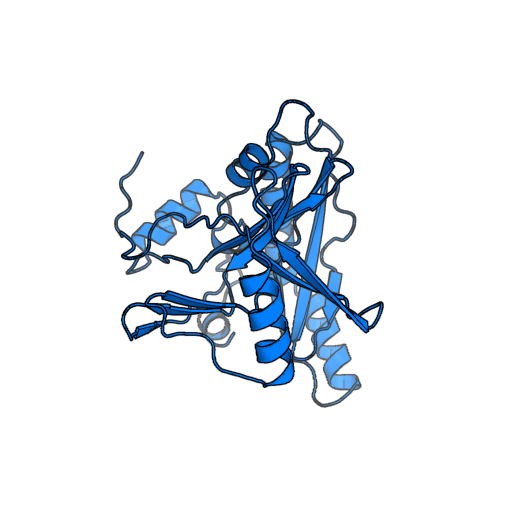6.433 5.594 -11.535 1.00 97.00 110 GLN A C 1
ATOM 875 O O . GLN A 1 110 ? 15.846 6.631 -11.240 1.00 97.00 110 GLN A O 1
ATOM 880 N N . TYR A 1 111 ? 16.950 5.373 -12.747 1.00 96.50 111 TYR A N 1
ATOM 881 C CA . TYR A 1 111 ? 16.928 6.340 -13.851 1.00 96.50 111 TYR A CA 1
ATOM 882 C C . TYR A 1 111 ? 15.875 6.037 -14.928 1.00 96.50 111 TYR A C 1
ATOM 884 O O . TYR A 1 111 ? 15.913 6.617 -16.013 1.00 96.50 111 TYR A O 1
ATOM 892 N N . SER A 1 112 ? 14.927 5.138 -14.656 1.00 95.25 112 SER A N 1
ATOM 893 C CA . SER A 1 112 ? 13.832 4.850 -15.582 1.00 95.25 112 SER A CA 1
ATOM 894 C C . SER A 1 112 ? 12.859 6.028 -15.639 1.00 95.25 112 SER A C 1
ATOM 896 O O . SER A 1 112 ? 12.054 6.215 -14.730 1.00 95.25 112 SER A O 1
ATOM 898 N N . GLU A 1 113 ? 12.891 6.800 -16.731 1.00 93.88 113 GLU A N 1
ATOM 899 C CA . GLU A 1 113 ? 11.985 7.940 -16.957 1.00 93.88 113 GLU A CA 1
ATOM 900 C C . GLU A 1 113 ? 10.512 7.537 -16.797 1.00 93.88 113 GLU A C 1
ATOM 902 O O . GLU A 1 113 ? 9.724 8.245 -16.170 1.00 93.88 113 GLU A O 1
ATOM 907 N N . LYS A 1 114 ? 10.146 6.355 -17.309 1.00 91.25 114 LYS A N 1
ATOM 908 C CA . LYS A 1 114 ? 8.791 5.817 -17.178 1.00 91.25 114 LYS A CA 1
ATOM 909 C C . LYS A 1 114 ? 8.421 5.586 -15.710 1.00 91.25 114 LYS A C 1
ATOM 911 O O . LYS A 1 114 ? 7.362 6.040 -15.282 1.00 91.25 114 LYS A O 1
ATOM 916 N N . ASP A 1 115 ? 9.245 4.845 -14.965 1.00 93.75 115 ASP A N 1
ATOM 917 C CA . ASP A 1 115 ? 8.910 4.471 -13.585 1.00 93.75 115 ASP A CA 1
ATOM 918 C C . ASP A 1 115 ? 8.952 5.705 -12.659 1.00 93.75 115 ASP A C 1
ATOM 920 O O . ASP A 1 115 ? 8.079 5.849 -11.805 1.00 93.75 115 ASP A O 1
ATOM 924 N N . GLN A 1 116 ? 9.871 6.651 -12.897 1.00 95.25 116 GLN A N 1
ATOM 925 C CA . GLN A 1 116 ? 9.909 7.948 -12.210 1.00 95.25 116 GLN A CA 1
ATOM 926 C C . GLN A 1 116 ? 8.645 8.779 -12.469 1.00 95.25 116 GLN A C 1
ATOM 928 O O . GLN A 1 116 ? 8.045 9.304 -11.530 1.00 95.25 116 GLN A O 1
ATOM 933 N N . ALA A 1 117 ? 8.201 8.875 -13.727 1.00 93.06 117 ALA A N 1
ATOM 934 C CA . ALA A 1 117 ? 6.984 9.604 -14.080 1.00 93.06 117 ALA A CA 1
ATOM 935 C C . ALA A 1 117 ? 5.734 8.975 -13.441 1.00 93.06 117 ALA A C 1
ATOM 937 O O . ALA A 1 117 ? 4.881 9.688 -12.907 1.00 93.06 117 ALA A O 1
ATOM 938 N N . GLU A 1 118 ? 5.637 7.641 -13.448 1.00 93.19 118 GLU A N 1
ATOM 939 C CA . GLU A 1 118 ? 4.569 6.920 -12.752 1.00 93.19 118 GLU A CA 1
ATOM 940 C C . GLU A 1 118 ? 4.606 7.180 -11.243 1.00 93.19 118 GLU A C 1
ATOM 942 O O . GLU A 1 118 ? 3.566 7.463 -10.645 1.00 93.19 118 GLU A O 1
ATOM 947 N N . ASN A 1 119 ? 5.785 7.106 -10.620 1.00 95.38 119 ASN A N 1
ATOM 948 C CA . ASN A 1 119 ? 5.937 7.325 -9.187 1.00 95.38 119 ASN A CA 1
ATOM 949 C C . ASN A 1 119 ? 5.534 8.752 -8.795 1.00 95.38 119 ASN A C 1
ATOM 951 O O . ASN A 1 119 ? 4.702 8.926 -7.905 1.00 95.38 119 ASN A O 1
ATOM 955 N N . LEU A 1 120 ? 6.039 9.760 -9.512 1.00 95.50 120 LEU A N 1
ATOM 956 C CA . LEU A 1 120 ? 5.736 11.169 -9.265 1.00 95.50 120 LEU A CA 1
ATOM 957 C C . LEU A 1 120 ? 4.233 11.462 -9.371 1.00 95.50 120 LEU A C 1
ATOM 959 O O . LEU A 1 120 ? 3.670 12.127 -8.502 1.00 95.50 120 LEU A O 1
ATOM 963 N N . MET A 1 121 ? 3.561 10.900 -10.380 1.00 94.31 121 MET A N 1
ATOM 964 C CA . MET A 1 121 ? 2.109 11.023 -10.530 1.00 94.31 121 MET A CA 1
ATOM 965 C C . MET A 1 121 ? 1.359 10.488 -9.298 1.00 94.31 121 MET A C 1
ATOM 967 O O . MET A 1 121 ? 0.401 11.111 -8.833 1.00 94.31 121 MET A O 1
ATOM 971 N N . ILE A 1 122 ? 1.784 9.343 -8.754 1.00 95.25 122 ILE A N 1
ATOM 972 C CA . ILE A 1 122 ? 1.167 8.765 -7.552 1.00 95.25 122 ILE A CA 1
ATOM 973 C C . ILE A 1 122 ? 1.507 9.573 -6.297 1.00 95.25 122 ILE A C 1
ATOM 975 O O . ILE A 1 122 ? 0.635 9.749 -5.444 1.00 95.25 122 ILE A O 1
ATOM 979 N N . VAL A 1 123 ? 2.728 10.102 -6.190 1.00 96.94 123 VAL A N 1
ATOM 980 C CA . VAL A 1 123 ? 3.122 11.001 -5.096 1.00 96.94 123 VAL A CA 1
ATOM 981 C C . VAL A 1 123 ? 2.203 12.216 -5.054 1.00 96.94 123 VAL A C 1
ATOM 983 O O . VAL A 1 123 ? 1.664 12.526 -3.994 1.00 96.94 123 VAL A O 1
ATOM 986 N N . ASP A 1 124 ? 1.961 12.873 -6.186 1.00 96.00 124 ASP A N 1
ATOM 987 C CA . ASP A 1 124 ? 1.089 14.049 -6.225 1.00 96.00 124 ASP A CA 1
ATOM 988 C C . ASP A 1 124 ? -0.373 13.712 -5.912 1.00 96.00 124 ASP A C 1
ATOM 990 O O . ASP A 1 124 ? -1.026 14.440 -5.158 1.00 96.00 124 ASP A O 1
ATOM 994 N N . LEU A 1 125 ? -0.872 12.573 -6.401 1.00 95.56 125 LEU A N 1
ATOM 995 C CA . LEU A 1 125 ? -2.198 12.076 -6.035 1.00 95.56 125 LEU A CA 1
ATOM 996 C C . LEU A 1 125 ? -2.313 11.858 -4.518 1.00 95.56 125 LEU A C 1
ATOM 998 O O . LEU A 1 125 ? -3.282 12.311 -3.907 1.00 95.56 125 LEU A O 1
ATOM 1002 N N . LEU A 1 126 ? -1.322 11.222 -3.888 1.00 96.50 126 LEU A N 1
ATOM 1003 C CA . LEU A 1 126 ? -1.345 10.959 -2.447 1.00 96.50 126 LEU A CA 1
ATOM 1004 C C . LEU A 1 126 ? -1.146 12.226 -1.615 1.00 96.50 126 LEU A C 1
ATOM 1006 O O . LEU A 1 126 ? -1.795 12.378 -0.584 1.00 96.50 126 LEU A O 1
ATOM 1010 N N . ARG A 1 127 ? -0.325 13.180 -2.065 1.00 97.38 127 ARG A N 1
ATOM 1011 C CA . ARG A 1 127 ? -0.227 14.503 -1.427 1.00 97.38 127 ARG A CA 1
ATOM 1012 C C . ARG A 1 127 ? -1.580 15.211 -1.421 1.00 97.38 127 ARG A C 1
ATOM 1014 O O . ARG A 1 127 ? -1.956 15.787 -0.403 1.00 97.38 127 ARG A O 1
ATOM 1021 N N . ASN A 1 128 ? -2.325 15.139 -2.524 1.00 96.12 128 ASN A N 1
ATOM 1022 C CA . ASN A 1 128 ? -3.684 15.670 -2.594 1.00 96.12 128 ASN A CA 1
ATOM 1023 C C . ASN A 1 128 ? -4.649 14.920 -1.657 1.00 96.12 128 ASN A C 1
ATOM 1025 O O . ASN A 1 128 ? -5.460 15.545 -0.972 1.00 96.12 128 ASN A O 1
ATOM 1029 N N . ASP A 1 129 ? -4.549 13.593 -1.583 1.00 96.25 129 ASP A N 1
ATOM 1030 C CA . ASP A 1 129 ? -5.386 12.782 -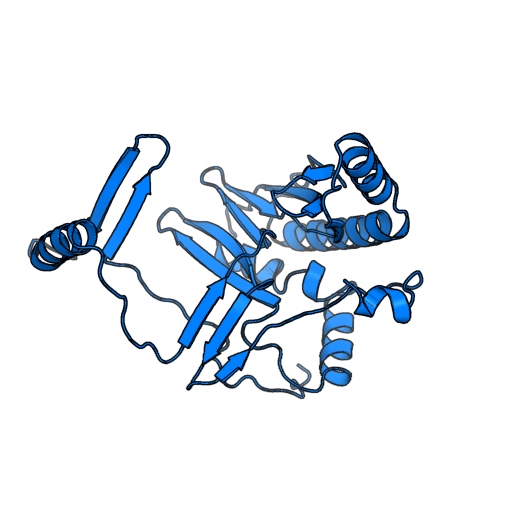0.697 1.00 96.25 129 ASP A CA 1
ATOM 1031 C C . ASP A 1 129 ? -5.154 13.112 0.780 1.00 96.25 129 ASP A C 1
ATOM 1033 O O . ASP A 1 129 ? -6.111 13.428 1.492 1.00 96.25 129 ASP A O 1
ATOM 1037 N N . LEU A 1 130 ? -3.891 13.126 1.214 1.00 97.50 130 LEU A N 1
ATOM 1038 C CA . LEU A 1 130 ? -3.493 13.512 2.569 1.00 97.50 130 LEU A CA 1
ATOM 1039 C C . LEU A 1 130 ? -3.855 14.978 2.859 1.00 97.50 130 LEU A C 1
ATOM 1041 O O . LEU A 1 130 ? -4.235 15.305 3.982 1.00 97.50 130 LEU A O 1
ATOM 1045 N N . GLY A 1 131 ? -3.830 15.852 1.845 1.00 97.44 131 GLY A N 1
ATOM 1046 C CA . GLY A 1 131 ? -4.220 17.268 1.933 1.00 97.44 131 GLY A CA 1
ATOM 1047 C C . GLY A 1 131 ? -5.610 17.504 2.513 1.00 97.44 131 GLY A C 1
ATOM 1048 O O . GLY A 1 131 ? -5.860 18.540 3.125 1.00 97.44 131 GLY A O 1
ATOM 1049 N N . ARG A 1 132 ? -6.507 16.524 2.378 1.00 97.00 132 ARG A N 1
ATOM 1050 C CA . ARG A 1 132 ? -7.877 16.603 2.894 1.00 97.00 132 ARG A CA 1
ATOM 1051 C C . ARG A 1 132 ? -7.978 16.362 4.401 1.00 97.00 132 ARG A C 1
ATOM 1053 O O . ARG A 1 132 ? -8.954 16.796 5.008 1.00 97.00 132 ARG A O 1
ATOM 1060 N N . VAL A 1 133 ? -6.997 15.686 5.001 1.00 98.19 133 VAL A N 1
ATOM 1061 C CA . VAL A 1 133 ? -7.048 15.200 6.395 1.00 98.19 133 VAL A CA 1
ATOM 1062 C C . VAL A 1 133 ? -5.858 15.631 7.254 1.00 98.19 133 VAL A C 1
ATOM 1064 O O . VAL A 1 133 ? -5.916 15.502 8.478 1.00 98.19 133 VAL A O 1
ATOM 1067 N N . CYS A 1 134 ? -4.799 16.171 6.649 1.00 98.50 134 CYS A N 1
ATOM 1068 C CA . CYS A 1 134 ? -3.620 16.683 7.342 1.00 98.50 134 CYS A CA 1
ATOM 1069 C C . CYS A 1 134 ? -3.679 18.202 7.575 1.00 98.50 134 CYS A C 1
ATOM 1071 O O . CYS A 1 134 ? -4.422 18.933 6.918 1.00 98.50 134 CYS A O 1
ATOM 1073 N N . GLU A 1 135 ? -2.913 18.689 8.550 1.00 98.44 135 GLU A N 1
ATOM 1074 C CA . GLU A 1 135 ? -2.747 20.115 8.830 1.00 98.44 135 GLU A CA 1
ATOM 1075 C C . GLU A 1 135 ? -2.159 20.821 7.591 1.00 98.44 135 GLU A C 1
ATOM 1077 O O . GLU A 1 135 ? -1.191 20.311 7.007 1.00 98.44 135 GLU A O 1
ATOM 1082 N N . PRO A 1 136 ? -2.705 21.978 7.164 1.00 96.94 136 PRO A N 1
ATOM 1083 C CA . PRO A 1 136 ? -2.160 22.727 6.036 1.00 96.94 136 PRO A CA 1
ATOM 1084 C C . PRO A 1 136 ? -0.662 23.010 6.205 1.00 96.94 136 PRO A C 1
ATOM 1086 O O . PRO A 1 136 ? -0.221 23.431 7.270 1.00 96.94 136 PRO A O 1
ATOM 1089 N N . GLY A 1 137 ? 0.125 22.760 5.156 1.00 97.00 137 GLY A N 1
ATOM 1090 C CA . GLY A 1 137 ? 1.581 22.948 5.175 1.00 97.00 137 GLY A CA 1
ATOM 1091 C C . GLY A 1 137 ? 2.385 21.837 5.865 1.00 97.00 137 GLY A C 1
ATOM 1092 O O . GLY A 1 137 ? 3.606 21.854 5.776 1.00 97.00 137 GLY A O 1
ATOM 1093 N N . SER A 1 138 ? 1.744 20.846 6.499 1.00 98.25 138 SER A N 1
ATOM 1094 C CA . SER A 1 138 ? 2.461 19.724 7.136 1.00 98.25 138 SER A CA 1
ATOM 1095 C C . SER A 1 138 ? 2.905 18.630 6.158 1.00 98.25 138 SER A C 1
ATOM 1097 O O . SER A 1 138 ? 3.746 17.797 6.504 1.00 98.25 138 SER A O 1
ATOM 1099 N N . ILE A 1 139 ? 2.339 18.610 4.947 1.00 98.44 139 ILE A N 1
ATOM 1100 C CA . ILE A 1 139 ? 2.594 17.555 3.965 1.00 98.44 139 ILE A CA 1
ATOM 1101 C C . ILE A 1 139 ? 3.945 17.759 3.297 1.00 98.44 139 ILE A C 1
ATOM 1103 O O . ILE A 1 139 ? 4.191 18.792 2.676 1.00 98.44 139 ILE A O 1
ATOM 1107 N N . HIS A 1 140 ? 4.784 16.735 3.362 1.00 98.31 140 HIS A N 1
ATOM 1108 C CA . HIS A 1 140 ? 6.111 16.720 2.766 1.00 98.31 140 HIS A CA 1
ATOM 1109 C C . HIS A 1 140 ? 6.469 15.314 2.267 1.00 98.31 140 HIS A C 1
ATOM 1111 O O . HIS A 1 140 ? 5.828 14.323 2.622 1.00 98.31 140 HIS A O 1
ATOM 1117 N N . VAL A 1 141 ? 7.488 15.240 1.411 1.00 98.56 141 VAL A N 1
ATOM 1118 C CA . VAL A 1 141 ? 7.959 13.999 0.780 1.00 98.56 141 VAL A CA 1
ATOM 1119 C C . VAL A 1 141 ? 9.408 13.771 1.217 1.00 98.56 141 VAL A C 1
ATOM 1121 O O . VAL A 1 141 ? 10.316 14.257 0.547 1.00 98.56 141 VAL A O 1
ATOM 1124 N N . PRO A 1 142 ? 9.654 13.134 2.380 1.00 97.56 142 PRO A N 1
ATOM 1125 C CA . PRO A 1 142 ? 11.014 12.953 2.896 1.00 97.56 142 PRO A CA 1
ATOM 1126 C C . PRO A 1 142 ? 11.907 12.089 1.994 1.00 97.56 142 PRO A C 1
ATOM 1128 O O . PRO A 1 142 ? 13.114 12.302 1.960 1.00 97.56 142 PRO A O 1
ATOM 1131 N N . CYS A 1 143 ? 11.324 11.139 1.259 1.00 97.25 143 CYS A N 1
ATOM 1132 C CA . CYS A 1 143 ? 12.034 10.287 0.306 1.00 97.25 143 CYS A CA 1
ATOM 1133 C C . CYS A 1 143 ? 11.244 10.281 -1.003 1.00 97.25 143 CYS A C 1
ATOM 1135 O O . CYS A 1 143 ? 10.064 9.930 -0.995 1.00 97.25 143 CYS A O 1
ATOM 1137 N N . LEU A 1 144 ? 11.871 10.676 -2.108 1.00 97.69 144 LEU A N 1
ATOM 1138 C CA . LEU A 1 144 ? 11.245 10.724 -3.427 1.00 97.69 144 LEU A CA 1
ATOM 1139 C C . LEU A 1 144 ? 12.011 9.803 -4.377 1.00 97.69 144 LEU A C 1
ATOM 1141 O O . LEU A 1 144 ? 13.187 10.045 -4.632 1.00 97.69 144 LEU A O 1
ATOM 1145 N N . MET A 1 145 ? 11.320 8.800 -4.922 1.00 97.12 145 MET A N 1
ATOM 1146 C CA . MET A 1 145 ? 11.835 7.857 -5.922 1.00 97.12 145 MET A CA 1
ATOM 1147 C C . MET A 1 145 ? 13.102 7.113 -5.469 1.00 97.12 145 MET A C 1
ATOM 1149 O O . MET A 1 145 ? 14.015 6.879 -6.262 1.00 97.12 145 MET A O 1
ATOM 1153 N N . ASP A 1 146 ? 13.155 6.735 -4.192 1.00 96.94 146 ASP A N 1
ATOM 1154 C CA . ASP A 1 146 ? 14.258 5.948 -3.646 1.00 96.94 146 ASP A CA 1
ATOM 1155 C C . ASP A 1 146 ? 14.129 4.479 -4.063 1.00 96.94 146 ASP A C 1
ATOM 1157 O O . ASP A 1 146 ? 13.020 3.954 -4.162 1.00 96.94 146 ASP A O 1
ATOM 1161 N N . VAL A 1 147 ? 15.247 3.803 -4.327 1.00 97.19 147 VAL A N 1
ATOM 1162 C CA . VAL A 1 147 ? 15.235 2.395 -4.751 1.00 97.19 147 VAL A CA 1
ATOM 1163 C C . VAL A 1 147 ? 15.592 1.494 -3.578 1.00 97.19 147 VAL A C 1
ATOM 1165 O O . VAL A 1 147 ? 16.764 1.319 -3.232 1.00 97.19 147 VAL A O 1
ATOM 1168 N N . GLU A 1 148 ? 14.563 0.871 -3.009 1.00 96.12 148 GLU A N 1
ATOM 1169 C CA . GLU A 1 148 ? 14.677 -0.099 -1.926 1.00 96.12 148 GLU A CA 1
ATOM 1170 C C . GLU A 1 148 ? 14.958 -1.505 -2.485 1.00 96.12 148 GLU A C 1
ATOM 1172 O O . GLU A 1 148 ? 14.293 -1.985 -3.411 1.00 96.12 148 GLU A O 1
ATOM 1177 N N . SER A 1 149 ? 15.952 -2.182 -1.911 1.00 95.19 149 SER A N 1
ATOM 1178 C CA . SER A 1 149 ? 16.372 -3.529 -2.307 1.00 95.19 149 SER A CA 1
ATOM 1179 C C . SER A 1 149 ? 15.793 -4.573 -1.353 1.00 95.19 149 SER A C 1
ATOM 1181 O O . SER A 1 149 ? 16.103 -4.577 -0.164 1.00 95.19 149 SER A O 1
ATOM 1183 N N . TYR A 1 150 ? 14.995 -5.495 -1.885 1.00 91.38 150 TYR A N 1
ATOM 1184 C CA . TYR A 1 150 ? 14.432 -6.641 -1.171 1.00 91.38 150 TYR A CA 1
ATOM 1185 C C . TYR A 1 150 ? 15.134 -7.940 -1.585 1.00 91.38 150 TYR A C 1
ATOM 1187 O O . TYR A 1 150 ? 15.953 -7.966 -2.507 1.00 91.38 150 TYR A O 1
ATOM 1195 N N . ALA A 1 151 ? 14.796 -9.049 -0.918 1.00 90.25 151 ALA A N 1
ATOM 1196 C CA . ALA A 1 151 ? 15.414 -10.352 -1.171 1.00 90.25 151 ALA A CA 1
ATOM 1197 C C . ALA A 1 151 ? 15.354 -10.779 -2.651 1.00 90.25 151 ALA A C 1
ATOM 1199 O O . ALA A 1 151 ? 16.325 -11.325 -3.163 1.00 90.25 151 ALA A O 1
ATOM 1200 N N . THR A 1 152 ? 14.246 -10.500 -3.346 1.00 89.31 152 THR A N 1
ATOM 1201 C CA . THR A 1 152 ? 14.004 -10.971 -4.723 1.00 89.31 152 THR A CA 1
ATOM 1202 C C . THR A 1 152 ? 13.859 -9.861 -5.763 1.00 89.31 152 THR A C 1
ATOM 1204 O O . THR A 1 152 ? 13.972 -10.136 -6.957 1.00 89.31 152 THR A O 1
ATOM 1207 N N . VAL A 1 153 ? 13.662 -8.604 -5.348 1.00 93.56 153 VAL A N 1
ATOM 1208 C CA . VAL A 1 153 ? 13.455 -7.464 -6.260 1.00 93.56 153 VAL A CA 1
ATOM 1209 C C . VAL A 1 153 ? 14.040 -6.161 -5.713 1.00 93.56 153 VAL A C 1
ATOM 1211 O O . VAL A 1 153 ? 14.110 -5.976 -4.502 1.00 93.56 153 VAL A O 1
ATOM 1214 N N . HIS A 1 154 ? 14.372 -5.223 -6.597 1.00 96.25 154 HIS A N 1
ATOM 1215 C CA . HIS A 1 154 ? 14.467 -3.795 -6.278 1.00 96.25 154 HIS A CA 1
ATOM 1216 C C . HIS A 1 154 ? 13.149 -3.106 -6.613 1.00 96.25 154 HIS A C 1
ATOM 1218 O O . HIS A 1 154 ? 12.476 -3.470 -7.581 1.00 96.25 154 HIS A O 1
ATOM 1224 N N . THR A 1 155 ? 12.774 -2.110 -5.821 1.00 95.62 155 THR A N 1
ATOM 1225 C CA . THR A 1 155 ? 11.498 -1.410 -5.954 1.00 95.62 155 THR A CA 1
ATOM 1226 C C . THR A 1 155 ? 11.682 0.080 -5.716 1.00 95.62 155 THR A C 1
ATOM 1228 O O . THR A 1 155 ? 12.342 0.462 -4.757 1.00 95.62 155 THR A O 1
ATOM 1231 N N . MET A 1 156 ? 11.095 0.921 -6.570 1.00 97.19 156 MET A N 1
ATOM 1232 C CA . MET A 1 156 ? 11.135 2.370 -6.377 1.00 97.19 156 MET A CA 1
ATOM 1233 C C . MET A 1 156 ? 9.956 2.819 -5.508 1.00 97.19 156 MET A C 1
ATOM 1235 O O . MET A 1 156 ? 8.785 2.573 -5.822 1.00 97.19 156 MET A O 1
ATOM 1239 N N . VAL A 1 157 ? 10.296 3.482 -4.408 1.00 97.06 157 VAL A N 1
ATOM 1240 C CA . VAL A 1 157 ? 9.413 3.859 -3.309 1.00 97.06 157 VAL A CA 1
ATOM 1241 C C . VAL A 1 157 ? 9.536 5.356 -3.062 1.00 97.06 157 VAL A C 1
ATOM 1243 O O . VAL A 1 157 ? 10.625 5.927 -3.063 1.00 97.06 157 VAL A O 1
ATOM 1246 N N . SER A 1 158 ? 8.403 6.002 -2.820 1.00 97.94 158 SER A N 1
ATOM 1247 C CA . SER A 1 158 ? 8.380 7.353 -2.258 1.00 97.94 158 SER A CA 1
ATOM 1248 C C . SER A 1 158 ? 7.679 7.318 -0.916 1.00 97.94 158 SER A C 1
ATOM 1250 O O . SER A 1 158 ? 6.770 6.523 -0.725 1.00 97.94 158 SER A O 1
ATOM 1252 N N . THR A 1 159 ? 8.067 8.196 -0.002 1.00 98.25 159 THR A N 1
ATOM 1253 C CA . THR A 1 159 ? 7.440 8.337 1.313 1.00 98.25 159 THR A CA 1
ATOM 1254 C C . THR A 1 159 ? 6.777 9.700 1.371 1.00 98.25 159 THR A C 1
ATOM 1256 O O . THR A 1 159 ? 7.440 10.711 1.152 1.00 98.25 159 THR A O 1
ATOM 1259 N N . ILE A 1 160 ? 5.482 9.743 1.680 1.00 98.44 160 ILE A N 1
ATOM 1260 C CA . ILE A 1 160 ? 4.720 10.979 1.872 1.00 98.44 160 ILE A CA 1
ATOM 1261 C C . ILE A 1 160 ? 4.251 11.007 3.318 1.00 98.44 160 ILE A C 1
ATOM 1263 O O . ILE A 1 160 ? 3.677 10.029 3.790 1.00 98.44 160 ILE A O 1
ATOM 1267 N N . ARG A 1 161 ? 4.472 12.127 4.010 1.00 98.62 161 ARG A N 1
ATOM 1268 C CA . ARG A 1 161 ? 4.042 12.324 5.397 1.00 98.62 161 ARG A CA 1
ATOM 1269 C C . ARG A 1 161 ? 3.238 13.597 5.554 1.00 98.62 161 ARG A C 1
ATOM 1271 O O . ARG A 1 161 ? 3.503 14.582 4.873 1.00 98.62 161 ARG A O 1
ATOM 1278 N N . GLY A 1 162 ? 2.306 13.595 6.496 1.00 98.56 162 GLY A N 1
ATOM 1279 C CA . GLY A 1 162 ? 1.591 14.784 6.946 1.00 98.56 162 GLY A CA 1
ATOM 1280 C C . GLY A 1 162 ? 1.089 14.610 8.373 1.00 98.56 162 GLY A C 1
ATOM 1281 O O . GLY A 1 162 ? 0.884 13.492 8.838 1.00 98.56 162 GLY A O 1
ATOM 1282 N N . LYS A 1 163 ? 0.877 15.712 9.089 1.00 98.62 163 LYS A N 1
ATOM 1283 C CA . LYS A 1 163 ? 0.345 15.658 10.454 1.00 98.62 163 LYS A CA 1
ATOM 1284 C C . LYS A 1 163 ? -1.175 15.612 10.400 1.00 98.62 163 LYS A C 1
ATOM 1286 O O . LYS A 1 163 ? -1.783 16.513 9.829 1.00 98.62 163 LYS A O 1
ATOM 1291 N N . LYS A 1 164 ? -1.802 14.572 10.951 1.00 98.25 164 LYS A N 1
ATOM 1292 C CA . LYS A 1 164 ? -3.264 14.422 10.978 1.00 98.25 164 LYS A CA 1
ATOM 1293 C C . LYS A 1 164 ? -3.906 15.607 11.702 1.00 98.25 164 LYS A C 1
ATOM 1295 O O . LYS A 1 164 ? -3.476 15.981 12.789 1.00 98.25 164 LYS A O 1
ATOM 1300 N N . GLN A 1 165 ? -4.988 16.153 11.150 1.00 98.00 165 GLN A N 1
ATOM 1301 C CA . GLN A 1 165 ? -5.790 17.152 11.857 1.00 98.00 165 GLN A CA 1
ATOM 1302 C C . GLN A 1 165 ? -6.392 16.557 13.140 1.00 98.00 165 GLN A C 1
ATOM 1304 O O . GLN A 1 165 ? -6.873 15.420 13.163 1.00 98.00 165 GLN A O 1
ATOM 1309 N N . SER A 1 166 ? -6.433 17.350 14.209 1.00 94.94 166 SER A N 1
ATOM 1310 C CA . SER A 1 166 ? -6.991 16.930 15.503 1.00 94.94 166 SER A CA 1
ATOM 1311 C C . SER A 1 166 ? -8.450 16.468 15.409 1.00 94.94 166 SER A C 1
ATOM 1313 O O . SER A 1 166 ? -8.822 15.497 16.057 1.00 94.94 166 SER A O 1
ATOM 1315 N N . LYS A 1 167 ? -9.252 17.112 14.551 1.00 95.75 167 LYS A N 1
ATOM 1316 C CA . LYS A 1 167 ? -10.677 16.805 14.338 1.00 95.75 167 LYS A CA 1
ATOM 1317 C C . LYS A 1 167 ? -10.965 15.559 13.491 1.00 95.75 167 LYS A C 1
ATOM 1319 O O . LYS A 1 167 ? -12.114 15.143 13.432 1.00 95.75 167 LYS A O 1
ATOM 1324 N N . MET A 1 168 ? -9.970 15.020 12.785 1.00 97.06 168 MET A N 1
ATOM 1325 C CA . MET A 1 168 ? -10.167 13.878 11.885 1.00 97.06 168 MET A CA 1
ATOM 1326 C C . MET A 1 168 ? -9.976 12.570 12.642 1.00 97.06 168 MET A C 1
ATOM 1328 O O . MET A 1 168 ? -9.007 12.428 13.394 1.00 97.06 168 MET A O 1
ATOM 1332 N N . SER A 1 169 ? -10.860 11.601 12.423 1.00 96.56 169 SER A N 1
ATOM 1333 C CA . SER A 1 169 ? -10.673 10.249 12.948 1.00 96.56 169 SER A CA 1
ATOM 1334 C C . SER A 1 169 ? -9.669 9.457 12.093 1.00 96.56 169 SER A C 1
ATOM 1336 O O . SER A 1 169 ? -9.455 9.792 10.923 1.00 96.56 169 SER A O 1
ATOM 1338 N N . PRO A 1 170 ? -9.075 8.372 12.622 1.00 95.94 170 PRO A N 1
ATOM 1339 C CA . PRO A 1 170 ? -8.254 7.462 11.820 1.00 95.94 170 PRO A CA 1
ATOM 1340 C C . PRO A 1 170 ? -8.991 6.908 10.589 1.00 95.94 170 PRO A C 1
ATOM 1342 O O . PRO A 1 170 ? -8.418 6.792 9.507 1.00 95.94 170 PRO A O 1
ATOM 1345 N N . VAL A 1 171 ? -10.295 6.645 10.721 1.00 95.50 171 VAL A N 1
ATOM 1346 C CA . VAL A 1 171 ? -11.146 6.167 9.621 1.00 95.50 171 VAL A CA 1
ATOM 1347 C C . VAL A 1 171 ? -11.312 7.236 8.535 1.00 95.50 171 VAL A C 1
ATOM 1349 O O . VAL A 1 171 ? -11.349 6.902 7.351 1.00 95.50 171 VAL A O 1
ATOM 1352 N N . ASP A 1 172 ? -11.367 8.521 8.898 1.00 97.25 172 ASP A N 1
ATOM 1353 C CA . ASP A 1 172 ? -11.423 9.612 7.915 1.00 97.25 172 ASP A CA 1
ATOM 1354 C C . ASP A 1 172 ? -10.142 9.690 7.083 1.00 97.25 172 ASP A C 1
ATOM 1356 O O . ASP A 1 172 ? -10.216 9.931 5.877 1.00 97.25 172 ASP A O 1
ATOM 1360 N N . CYS A 1 173 ? -8.980 9.423 7.692 1.00 97.62 173 CYS A N 1
ATOM 1361 C CA . CYS A 1 173 ? -7.705 9.349 6.976 1.00 97.62 173 CYS A CA 1
ATOM 1362 C C . CYS A 1 173 ? -7.724 8.255 5.907 1.00 97.62 173 CYS A C 1
ATOM 1364 O O . CYS A 1 173 ? -7.391 8.508 4.749 1.00 97.62 173 CYS A O 1
ATOM 1366 N N . VAL A 1 174 ? -8.179 7.060 6.286 1.00 96.94 174 VAL A N 1
ATOM 1367 C CA . VAL A 1 174 ? -8.311 5.920 5.373 1.00 96.94 174 VAL A CA 1
ATOM 1368 C C . VAL A 1 174 ? -9.304 6.235 4.257 1.00 96.94 174 VAL A C 1
ATOM 1370 O O . VAL A 1 174 ? -8.976 6.080 3.083 1.00 96.94 174 VAL A O 1
ATOM 1373 N N . ARG A 1 175 ? -10.483 6.772 4.591 1.00 95.75 175 ARG A N 1
ATOM 1374 C CA . ARG A 1 175 ? -11.514 7.143 3.610 1.00 95.75 175 ARG A CA 1
ATOM 1375 C C . ARG A 1 175 ? -11.038 8.207 2.621 1.00 95.75 175 ARG A C 1
ATOM 1377 O O . ARG A 1 175 ? -11.444 8.180 1.463 1.00 95.75 175 ARG A O 1
ATOM 1384 N N . ALA A 1 176 ? -10.201 9.147 3.056 1.00 95.69 176 ALA A N 1
ATOM 1385 C CA . ALA A 1 176 ? -9.662 10.173 2.174 1.00 95.69 176 ALA A CA 1
ATOM 1386 C C . ALA A 1 176 ? -8.705 9.580 1.130 1.00 95.69 176 ALA A C 1
ATOM 1388 O O . ALA A 1 176 ? -8.772 9.969 -0.033 1.00 95.69 176 ALA A O 1
ATOM 1389 N N . ALA A 1 177 ? -7.845 8.636 1.511 1.00 95.31 177 ALA A N 1
ATOM 1390 C CA . ALA A 1 177 ? -6.842 8.069 0.609 1.00 95.31 177 ALA A CA 1
ATOM 1391 C C . ALA A 1 177 ? -7.330 6.849 -0.187 1.00 95.31 177 ALA A C 1
ATOM 1393 O O . ALA A 1 177 ? -6.774 6.553 -1.242 1.00 95.31 177 ALA A O 1
ATOM 1394 N N . PHE A 1 178 ? -8.358 6.141 0.280 1.00 94.69 178 PHE A N 1
ATOM 1395 C CA . PHE A 1 178 ? -8.825 4.907 -0.348 1.00 94.69 178 PHE A CA 1
ATOM 1396 C C . PHE A 1 178 ? -9.655 5.172 -1.624 1.00 94.69 178 PHE A C 1
ATOM 1398 O O . PHE A 1 178 ? -10.410 6.148 -1.668 1.00 94.69 178 PHE A O 1
ATOM 1405 N N . PRO A 1 179 ? -9.576 4.313 -2.662 1.00 92.62 179 PRO A N 1
ATOM 1406 C CA . PRO A 1 179 ? -8.628 3.205 -2.846 1.00 92.62 179 PRO A CA 1
ATOM 1407 C C . PRO A 1 179 ? -7.202 3.679 -3.149 1.00 92.62 179 PRO A C 1
ATOM 1409 O O . PRO A 1 179 ? -6.992 4.830 -3.550 1.00 92.62 179 PRO A O 1
ATOM 1412 N N . GLY A 1 180 ? -6.227 2.780 -2.987 1.00 91.06 180 GLY A N 1
ATOM 1413 C CA . GLY A 1 180 ? -4.813 3.070 -3.227 1.00 91.06 180 GLY A CA 1
ATOM 1414 C C . GLY A 1 180 ? -4.559 3.699 -4.600 1.00 91.06 180 GLY A C 1
ATOM 1415 O O . GLY A 1 180 ? -4.989 3.180 -5.635 1.00 91.06 180 GLY A O 1
ATOM 1416 N N . GLY A 1 181 ? -3.850 4.831 -4.617 1.00 88.06 181 GLY A N 1
ATOM 1417 C CA . GLY A 1 181 ? -3.556 5.571 -5.848 1.00 88.06 181 GLY A CA 1
ATOM 1418 C C . GLY A 1 181 ? -2.779 4.744 -6.872 1.00 88.06 181 GLY A C 1
ATOM 1419 O O . GLY A 1 181 ? -3.074 4.790 -8.064 1.00 88.06 181 GLY A O 1
ATOM 1420 N N . SER A 1 182 ? -1.837 3.925 -6.401 1.00 88.00 182 SER A N 1
ATOM 1421 C CA . SER A 1 182 ? -1.033 3.017 -7.223 1.00 88.00 182 SER A CA 1
ATOM 1422 C C . SER A 1 182 ? -1.862 1.953 -7.948 1.00 88.00 182 SER A C 1
ATOM 1424 O O . SER A 1 182 ? -1.459 1.518 -9.027 1.00 88.00 182 SER A O 1
ATOM 1426 N N . MET A 1 183 ? -3.020 1.573 -7.411 1.00 91.25 183 MET A N 1
ATOM 1427 C CA . MET A 1 183 ? -3.874 0.524 -7.973 1.00 91.25 183 MET A CA 1
ATOM 1428 C C . MET A 1 183 ? -5.009 1.052 -8.846 1.00 91.25 183 MET A C 1
ATOM 1430 O O . MET A 1 183 ? -5.689 0.274 -9.513 1.00 91.25 183 MET A O 1
ATOM 1434 N N . THR A 1 184 ? -5.239 2.359 -8.832 1.00 89.38 184 THR A N 1
ATOM 1435 C CA . THR A 1 184 ? -6.314 3.006 -9.586 1.00 89.38 184 THR A CA 1
ATOM 1436 C C . THR A 1 184 ? -5.734 3.758 -10.778 1.00 89.38 184 THR A C 1
ATOM 1438 O O . THR A 1 184 ? -5.759 3.257 -11.897 1.00 89.38 184 THR A O 1
ATOM 1441 N N . GLY A 1 185 ? -5.189 4.946 -10.533 1.00 86.94 185 GLY A N 1
ATOM 1442 C CA . GLY A 1 185 ? -4.695 5.872 -11.546 1.00 86.94 185 GLY A CA 1
ATOM 1443 C C . GLY A 1 185 ? -5.055 7.317 -11.207 1.00 86.94 185 GLY A C 1
ATOM 1444 O O . GLY A 1 185 ? -5.757 7.591 -10.232 1.00 86.94 185 GLY A O 1
ATOM 1445 N N . ALA A 1 186 ? -4.576 8.258 -12.017 1.00 88.69 186 ALA A N 1
ATOM 1446 C CA . ALA A 1 186 ? -4.862 9.680 -11.866 1.00 88.69 186 ALA A CA 1
ATOM 1447 C C . ALA A 1 186 ? -5.475 10.239 -13.165 1.00 88.69 186 ALA A C 1
ATOM 1449 O O . ALA A 1 186 ? -4.899 10.025 -14.231 1.00 88.69 186 ALA A O 1
ATOM 1450 N N . PRO A 1 187 ? -6.603 10.979 -13.112 1.00 90.56 187 PRO A N 1
ATOM 1451 C CA . PRO A 1 187 ? -7.447 11.267 -11.943 1.00 90.56 187 PRO A CA 1
ATOM 1452 C C . PRO A 1 187 ? -8.188 10.028 -11.405 1.00 90.56 187 PRO A C 1
ATOM 1454 O O . PRO A 1 187 ? -8.712 9.235 -12.189 1.00 90.56 187 PRO A O 1
ATOM 1457 N N . LYS A 1 188 ? -8.280 9.883 -10.072 1.00 90.56 188 LYS A N 1
ATOM 1458 C CA . LYS A 1 188 ? -8.752 8.650 -9.402 1.00 90.56 188 LYS A CA 1
ATOM 1459 C C . LYS A 1 188 ? -10.154 8.214 -9.829 1.00 90.56 188 LYS A C 1
ATOM 1461 O O . LYS A 1 188 ? -10.329 7.088 -10.278 1.00 90.56 188 LYS A O 1
ATOM 1466 N N . LEU A 1 189 ? -11.138 9.114 -9.741 1.00 90.50 189 LEU A N 1
ATOM 1467 C CA . LEU A 1 189 ? -12.531 8.807 -10.096 1.00 90.50 189 LEU A CA 1
ATOM 1468 C C . LEU A 1 189 ? -12.658 8.345 -11.548 1.00 90.50 189 LEU A C 1
ATOM 1470 O O . LEU A 1 189 ? -13.208 7.281 -11.808 1.00 90.50 189 LEU A O 1
ATOM 1474 N N . ARG A 1 190 ? -12.071 9.100 -12.483 1.00 92.56 190 ARG A N 1
ATOM 1475 C CA . ARG A 1 190 ? -12.136 8.760 -13.905 1.00 92.56 190 ARG A CA 1
ATOM 1476 C C . ARG A 1 190 ? -11.417 7.450 -14.222 1.00 92.56 190 ARG A C 1
ATOM 1478 O O . ARG A 1 190 ? -11.889 6.684 -15.054 1.00 92.56 190 ARG A O 1
ATOM 1485 N N . SER A 1 191 ? -10.295 7.189 -13.555 1.00 92.81 191 SER A N 1
ATOM 1486 C CA . SER A 1 191 ? -9.563 5.928 -13.708 1.00 92.81 191 SER A CA 1
ATOM 1487 C C . SER A 1 191 ? -10.416 4.750 -13.238 1.00 92.81 191 SER A C 1
ATOM 1489 O O . SER A 1 191 ? -10.518 3.765 -13.955 1.00 92.81 191 SER A O 1
ATOM 1491 N N . MET A 1 192 ? -11.097 4.869 -12.094 1.00 92.56 192 MET A N 1
ATOM 1492 C CA . MET A 1 192 ? -11.989 3.816 -11.591 1.00 92.56 192 MET A CA 1
ATOM 1493 C C . MET A 1 192 ? -13.184 3.552 -12.518 1.00 92.56 192 MET A C 1
ATOM 1495 O O . MET A 1 192 ? -13.506 2.394 -12.746 1.00 92.56 192 MET A O 1
ATOM 1499 N N . GLU A 1 193 ? -13.792 4.587 -13.107 1.00 92.69 193 GLU A N 1
ATOM 1500 C CA . GLU A 1 193 ? -14.857 4.414 -14.114 1.00 92.69 193 GLU A CA 1
ATOM 1501 C C . GLU A 1 193 ? -14.370 3.649 -15.353 1.00 92.69 193 GLU A C 1
ATOM 1503 O O . GLU A 1 193 ? -15.087 2.810 -15.891 1.00 92.69 193 GLU A O 1
ATOM 1508 N N . LEU A 1 194 ? -13.151 3.944 -15.818 1.00 92.38 194 LEU A N 1
ATOM 1509 C CA . LEU A 1 194 ? -12.554 3.240 -16.952 1.00 92.38 194 LEU A CA 1
ATOM 1510 C C . LEU A 1 194 ? -12.248 1.785 -16.599 1.00 92.38 194 LEU A C 1
ATOM 1512 O O . LEU A 1 194 ? -12.569 0.902 -17.389 1.00 92.38 194 LEU A O 1
ATOM 1516 N N . LEU A 1 195 ? -11.676 1.535 -15.419 1.00 91.88 195 LEU A N 1
ATOM 1517 C CA . LEU A 1 195 ? -11.385 0.186 -14.934 1.00 91.88 195 LEU A CA 1
ATOM 1518 C C . LEU A 1 195 ? -12.661 -0.656 -14.847 1.00 91.88 195 LEU A C 1
ATOM 1520 O O . LEU A 1 195 ? -12.689 -1.741 -15.411 1.00 91.88 195 LEU A O 1
ATOM 1524 N N . ASP A 1 196 ? -13.734 -0.124 -14.260 1.00 92.00 196 ASP A N 1
ATOM 1525 C CA . ASP A 1 196 ? -15.031 -0.813 -14.169 1.00 92.00 196 ASP A CA 1
ATOM 1526 C C . ASP A 1 196 ? -15.678 -1.073 -15.545 1.00 92.00 196 ASP A C 1
ATOM 1528 O O . ASP A 1 196 ? -16.517 -1.954 -15.667 1.00 92.00 196 ASP A O 1
ATOM 1532 N N . SER A 1 197 ? -15.289 -0.335 -16.594 1.00 92.31 197 SER A N 1
ATOM 1533 C CA . SER A 1 197 ? -15.757 -0.576 -17.971 1.00 92.31 197 SER A CA 1
ATOM 1534 C C . SER A 1 197 ? -14.882 -1.532 -18.793 1.00 92.31 197 SER A C 1
ATOM 1536 O O . SER A 1 197 ? -15.337 -2.043 -19.815 1.00 92.31 197 SER A O 1
ATOM 1538 N N . ILE A 1 198 ? -13.616 -1.715 -18.403 1.00 92.00 198 ILE A N 1
ATOM 1539 C CA . ILE A 1 198 ? -12.608 -2.470 -19.169 1.00 92.00 198 ILE A CA 1
ATOM 1540 C C . ILE A 1 198 ? -12.341 -3.839 -18.535 1.00 92.00 198 ILE A C 1
ATOM 1542 O O . ILE A 1 198 ? -12.059 -4.803 -19.246 1.00 92.00 198 ILE A O 1
ATOM 1546 N N . GLU A 1 199 ? -12.376 -3.928 -17.208 1.00 92.38 199 GLU A N 1
ATOM 1547 C CA . GLU A 1 199 ? -12.215 -5.186 -16.487 1.00 92.38 199 GLU A CA 1
ATOM 1548 C C . GLU A 1 199 ? -13.484 -6.035 -16.623 1.00 92.38 199 GLU A C 1
ATOM 1550 O O . GLU A 1 199 ? -14.580 -5.516 -16.767 1.00 92.38 199 GLU A O 1
ATOM 1555 N N . ASN A 1 200 ? -13.343 -7.362 -16.603 1.00 90.62 200 ASN A N 1
ATOM 1556 C CA . ASN A 1 200 ? -14.479 -8.276 -16.788 1.00 90.62 200 ASN A CA 1
ATOM 1557 C C . ASN A 1 200 ? -15.123 -8.715 -15.462 1.00 90.62 200 ASN A C 1
ATOM 1559 O O . ASN A 1 200 ? -16.092 -9.476 -15.457 1.00 90.62 200 ASN A O 1
ATOM 1563 N N . SER A 1 201 ? -14.561 -8.295 -14.332 1.00 89.12 201 SER A N 1
ATOM 1564 C CA . SER A 1 201 ? -14.950 -8.748 -13.000 1.00 89.12 201 SER A CA 1
ATOM 1565 C C . SER A 1 201 ? -14.571 -7.720 -11.946 1.00 89.12 201 SER A C 1
ATOM 1567 O O . SER A 1 201 ? -13.634 -6.946 -12.124 1.00 89.12 201 SER A O 1
ATOM 1569 N N . SER A 1 202 ? -15.232 -7.774 -10.792 1.00 89.88 202 SER A N 1
ATOM 1570 C CA . SER A 1 202 ? -14.815 -7.000 -9.627 1.00 89.88 202 SER A CA 1
ATOM 1571 C C . SER A 1 202 ? -13.471 -7.510 -9.119 1.00 89.88 202 SER A C 1
ATOM 1573 O O . SER A 1 202 ? -13.241 -8.718 -9.090 1.00 89.88 202 SER A O 1
ATOM 1575 N N . ARG A 1 203 ? -12.631 -6.611 -8.612 1.00 91.12 203 ARG A N 1
ATOM 1576 C CA . ARG A 1 203 ? -11.341 -6.984 -8.013 1.00 91.12 203 ARG A CA 1
ATOM 1577 C C . ARG A 1 203 ? -11.466 -7.676 -6.649 1.00 91.12 203 ARG A C 1
ATOM 1579 O O . ARG A 1 203 ? -10.526 -8.330 -6.209 1.00 91.12 203 ARG A O 1
ATOM 1586 N N . GLY A 1 204 ? -12.617 -7.556 -5.984 1.00 89.25 204 GLY A N 1
ATOM 1587 C CA . GLY A 1 204 ? -12.823 -8.103 -4.642 1.00 89.25 204 GLY A CA 1
ATOM 1588 C C . GLY A 1 204 ? -11.782 -7.563 -3.662 1.00 89.25 204 GLY A C 1
ATOM 1589 O O . GLY A 1 204 ? -11.599 -6.353 -3.558 1.00 89.25 204 GLY A O 1
ATOM 1590 N N . ILE A 1 205 ? -11.077 -8.460 -2.971 1.00 89.62 205 ILE A N 1
ATOM 1591 C CA . ILE A 1 205 ? -10.030 -8.099 -2.000 1.00 89.62 205 ILE A CA 1
ATOM 1592 C C . ILE A 1 205 ? -8.780 -7.531 -2.699 1.00 89.62 205 ILE A C 1
ATOM 1594 O O . ILE A 1 205 ? -8.088 -6.684 -2.133 1.00 89.62 205 ILE A O 1
ATOM 1598 N N . TYR A 1 206 ? -8.481 -7.959 -3.934 1.00 91.56 206 TYR A N 1
ATOM 1599 C CA . TYR A 1 206 ? -7.332 -7.453 -4.691 1.00 91.56 206 TYR A CA 1
ATOM 1600 C C . TYR A 1 206 ? -7.447 -5.939 -4.903 1.00 91.56 206 TYR A C 1
ATOM 1602 O O . TYR A 1 206 ? -8.521 -5.421 -5.198 1.00 91.56 206 TYR A O 1
ATOM 1610 N N . SER A 1 207 ? -6.332 -5.216 -4.763 1.00 91.19 207 SER A N 1
ATOM 1611 C CA . SER A 1 207 ? -6.262 -3.743 -4.733 1.00 91.19 207 SER A CA 1
ATOM 1612 C C . SER A 1 207 ? -6.992 -3.048 -3.573 1.00 91.19 207 SER A C 1
ATOM 1614 O O . SER A 1 207 ? -6.992 -1.816 -3.510 1.00 91.19 207 SER A O 1
ATOM 1616 N N . GLY A 1 208 ? -7.569 -3.819 -2.647 1.00 93.94 208 GLY A N 1
ATOM 1617 C CA . GLY A 1 208 ? -8.074 -3.338 -1.368 1.00 93.94 208 GLY A CA 1
ATOM 1618 C C . GLY A 1 208 ? -6.949 -3.100 -0.361 1.00 93.94 208 GLY A C 1
ATOM 1619 O O . GLY A 1 208 ? -5.812 -2.785 -0.725 1.00 93.94 208 GLY A O 1
ATOM 1620 N N . SER A 1 209 ? -7.262 -3.263 0.924 1.00 94.62 209 SER A N 1
ATOM 1621 C CA . SER A 1 209 ? -6.307 -3.056 2.011 1.00 94.62 209 SER A CA 1
ATOM 1622 C C . SER A 1 209 ? -6.511 -4.049 3.153 1.00 94.62 209 SER A C 1
ATOM 1624 O O . SER A 1 209 ? -7.650 -4.396 3.462 1.00 94.62 209 SER A O 1
ATOM 1626 N N . ILE A 1 210 ? -5.414 -4.498 3.769 1.00 93.31 210 ILE A N 1
ATOM 1627 C CA . ILE A 1 210 ? -5.405 -5.348 4.967 1.00 93.31 210 ILE A CA 1
ATOM 1628 C C . ILE A 1 210 ? -4.463 -4.729 5.999 1.00 93.31 210 ILE A C 1
ATOM 1630 O O . ILE A 1 210 ? -3.416 -4.176 5.665 1.00 93.31 210 ILE A O 1
ATOM 1634 N N . GLY A 1 211 ? -4.826 -4.847 7.269 1.00 92.88 211 GLY A N 1
ATOM 1635 C CA . GLY A 1 211 ? -3.994 -4.431 8.386 1.00 92.88 211 GLY A CA 1
ATOM 1636 C C . GLY A 1 211 ? -4.819 -4.340 9.658 1.00 92.88 211 GLY A C 1
ATOM 1637 O O . GLY A 1 211 ? -5.792 -5.078 9.811 1.00 92.88 211 GLY A O 1
ATOM 1638 N N . PHE A 1 212 ? -4.444 -3.442 10.562 1.00 92.94 212 PHE A N 1
ATOM 1639 C CA . PHE A 1 212 ? -5.104 -3.318 11.860 1.00 92.94 212 PHE A CA 1
ATOM 1640 C C . PHE A 1 212 ? -5.409 -1.866 12.213 1.00 92.94 212 PHE A C 1
ATOM 1642 O O . PHE A 1 212 ? -4.691 -0.948 11.820 1.00 92.94 212 PHE A O 1
ATOM 1649 N N . PHE A 1 213 ? -6.449 -1.686 13.025 1.00 93.81 213 PHE A N 1
ATOM 1650 C CA . PHE A 1 213 ? -6.685 -0.472 13.798 1.00 93.81 213 PHE A CA 1
ATOM 1651 C C . PHE A 1 213 ? -6.462 -0.798 15.266 1.00 93.81 213 PHE A C 1
ATOM 1653 O O . PHE A 1 213 ? -6.972 -1.796 15.770 1.00 93.81 213 PHE A O 1
ATOM 1660 N N . SER A 1 214 ? -5.704 0.046 15.946 1.00 92.19 214 SER A N 1
ATOM 1661 C CA . SER A 1 214 ? -5.399 -0.111 17.360 1.00 92.19 214 SER A CA 1
ATOM 1662 C C . SER A 1 214 ? -6.283 0.797 18.214 1.00 92.19 214 SER A C 1
ATOM 1664 O O . SER A 1 214 ? -6.718 1.871 17.789 1.00 92.19 214 SER A O 1
ATOM 1666 N N . TYR A 1 215 ? -6.511 0.388 19.462 1.00 86.81 215 TYR A N 1
ATOM 1667 C CA . TYR A 1 215 ? -7.289 1.152 20.439 1.00 86.81 215 TYR A CA 1
ATOM 1668 C C . TYR A 1 215 ? -6.690 2.541 20.726 1.00 86.81 215 TYR A C 1
ATOM 1670 O O . TYR A 1 215 ? -7.412 3.503 20.979 1.00 86.81 215 TYR A O 1
ATOM 1678 N N . ASN A 1 216 ? -5.366 2.686 20.614 1.00 90.56 216 ASN A N 1
ATOM 1679 C CA . ASN A 1 216 ? -4.668 3.971 20.748 1.00 90.56 216 ASN A CA 1
ATOM 1680 C C . ASN A 1 216 ? -4.799 4.882 19.506 1.00 90.56 216 ASN A C 1
ATOM 1682 O O . ASN A 1 216 ? -4.044 5.842 19.374 1.00 90.56 216 ASN A O 1
ATOM 1686 N N . GLN A 1 217 ? -5.756 4.600 18.616 1.00 92.06 217 GLN A N 1
ATOM 1687 C CA . GLN A 1 217 ? -6.055 5.358 17.399 1.00 92.06 217 GLN A CA 1
ATOM 1688 C C . GLN A 1 217 ? -4.964 5.306 16.317 1.00 92.06 217 GLN A C 1
ATOM 1690 O O . GLN A 1 217 ? -5.041 6.067 15.352 1.00 92.06 217 GLN A O 1
ATOM 1695 N N . THR A 1 218 ? -3.981 4.408 16.431 1.00 97.06 218 THR A N 1
ATOM 1696 C CA . THR A 1 218 ? -3.023 4.127 15.353 1.00 97.06 218 THR A CA 1
ATOM 1697 C C . THR A 1 218 ? -3.564 3.067 14.397 1.00 97.06 218 THR A C 1
ATOM 1699 O O . THR A 1 218 ? -4.484 2.313 14.724 1.00 97.06 218 THR A O 1
ATOM 1702 N N . PHE A 1 219 ? -2.996 3.004 13.198 1.00 97.69 219 PHE A N 1
ATOM 1703 C CA . PHE A 1 219 ? -3.236 1.910 12.260 1.00 97.69 219 PHE A CA 1
ATOM 1704 C C . PHE A 1 219 ? -2.036 1.727 11.340 1.00 97.69 219 PHE A C 1
ATOM 1706 O O . PHE A 1 219 ? -1.279 2.670 11.103 1.00 97.69 219 PHE A O 1
ATOM 1713 N N . ASP A 1 220 ? -1.906 0.531 10.779 1.00 97.31 220 ASP A N 1
ATOM 1714 C CA . ASP A 1 220 ? -1.014 0.252 9.657 1.00 97.31 220 ASP A CA 1
ATOM 1715 C C . ASP A 1 220 ? -1.771 -0.630 8.669 1.00 97.31 220 ASP A C 1
ATOM 1717 O O . ASP A 1 220 ? -2.344 -1.656 9.045 1.00 97.31 220 ASP A O 1
ATOM 1721 N N . LEU A 1 221 ? -1.831 -0.176 7.424 1.00 97.25 221 LEU A N 1
ATOM 1722 C CA . LEU A 1 221 ? -2.614 -0.767 6.357 1.00 97.25 221 LEU A CA 1
ATOM 1723 C C . LEU A 1 221 ? -1.733 -0.928 5.120 1.00 97.25 221 LEU A C 1
ATOM 1725 O O . LEU A 1 221 ? -1.054 0.011 4.693 1.00 97.25 221 LEU A O 1
ATOM 1729 N N . ASN A 1 222 ? -1.780 -2.104 4.501 1.00 95.56 222 ASN A N 1
ATOM 1730 C CA . ASN A 1 222 ? -1.107 -2.381 3.235 1.00 95.56 222 ASN A CA 1
ATOM 1731 C C . ASN A 1 222 ? -2.057 -2.243 2.039 1.00 95.56 222 ASN A C 1
ATOM 1733 O O . ASN A 1 222 ? -3.271 -2.127 2.199 1.00 95.56 222 ASN A O 1
ATOM 1737 N N . ILE A 1 223 ? -1.504 -2.253 0.831 1.00 95.25 223 ILE A N 1
ATOM 1738 C CA . ILE A 1 223 ? -2.265 -2.519 -0.393 1.00 95.25 223 ILE A CA 1
ATOM 1739 C C . ILE A 1 223 ? -2.300 -4.030 -0.616 1.00 95.25 223 ILE A C 1
ATOM 1741 O O . ILE A 1 223 ? -1.267 -4.688 -0.520 1.00 95.25 223 ILE A O 1
ATOM 1745 N N . VAL A 1 224 ? -3.450 -4.594 -0.981 1.00 93.81 224 VAL A N 1
ATOM 1746 C CA . VAL A 1 224 ? -3.552 -6.029 -1.293 1.00 93.81 224 VAL A CA 1
ATOM 1747 C C . VAL A 1 224 ? -3.038 -6.307 -2.706 1.00 93.81 224 VAL A C 1
ATOM 1749 O O . VAL A 1 224 ? -3.775 -6.239 -3.694 1.00 93.81 224 VAL A O 1
ATOM 1752 N N . ILE A 1 225 ? -1.751 -6.632 -2.784 1.00 91.56 225 ILE A N 1
ATOM 1753 C CA . ILE A 1 225 ? -1.036 -7.136 -3.961 1.00 91.56 225 ILE A CA 1
ATOM 1754 C C . ILE A 1 225 ? -0.160 -8.316 -3.545 1.00 91.56 225 ILE A C 1
ATOM 1756 O O . ILE A 1 225 ? 0.182 -8.454 -2.371 1.00 91.56 225 ILE A O 1
ATOM 1760 N N . ARG A 1 226 ? 0.234 -9.162 -4.509 1.00 89.56 226 ARG A N 1
ATOM 1761 C CA . ARG A 1 226 ? 1.010 -10.389 -4.230 1.00 89.56 226 ARG A CA 1
ATOM 1762 C C . ARG A 1 226 ? 0.329 -11.222 -3.133 1.00 89.56 226 ARG A C 1
ATOM 1764 O O . ARG A 1 226 ? 0.929 -11.594 -2.125 1.00 89.56 226 ARG A O 1
ATOM 1771 N N . THR A 1 227 ? -0.969 -11.434 -3.318 1.00 89.56 227 THR A N 1
ATOM 1772 C CA . THR A 1 227 ? -1.853 -12.078 -2.349 1.00 89.56 227 THR A CA 1
ATOM 1773 C C . THR A 1 227 ? -2.581 -13.226 -3.022 1.00 89.56 227 THR A C 1
ATOM 1775 O O . THR A 1 227 ? -3.125 -13.049 -4.113 1.00 89.56 227 THR A O 1
ATOM 1778 N N . ILE A 1 228 ? -2.599 -14.381 -2.361 1.00 88.94 228 ILE A N 1
ATOM 1779 C CA . ILE A 1 228 ? -3.467 -15.500 -2.723 1.00 88.94 228 ILE A CA 1
ATOM 1780 C C . ILE A 1 228 ? -4.730 -15.375 -1.876 1.00 88.94 228 ILE A C 1
ATOM 1782 O O . ILE A 1 228 ? -4.646 -15.312 -0.648 1.00 88.94 228 ILE A O 1
ATOM 1786 N N . VAL A 1 229 ? -5.887 -15.326 -2.530 1.00 88.06 229 VAL A N 1
ATOM 1787 C CA . VAL A 1 229 ? -7.197 -15.347 -1.875 1.00 88.06 229 VAL A CA 1
ATOM 1788 C C . VAL A 1 229 ? -7.836 -16.695 -2.159 1.00 88.06 229 VAL A C 1
ATOM 1790 O O . VAL A 1 229 ? -8.114 -17.011 -3.315 1.00 88.06 229 VAL A O 1
ATOM 1793 N N . ILE A 1 230 ? -8.046 -17.485 -1.111 1.00 84.81 230 ILE A N 1
ATOM 1794 C CA . ILE A 1 230 ? -8.739 -18.771 -1.173 1.00 84.81 230 ILE A CA 1
ATOM 1795 C C . ILE A 1 230 ? -10.138 -18.553 -0.618 1.00 84.81 230 ILE A C 1
ATOM 1797 O O . ILE A 1 230 ? -10.269 -18.242 0.561 1.00 84.81 230 ILE A O 1
ATOM 1801 N N . HIS A 1 231 ? -11.169 -18.698 -1.441 1.00 83.38 231 HIS A N 1
ATOM 1802 C CA . HIS A 1 231 ? -12.561 -18.524 -1.040 1.00 83.38 231 HIS A CA 1
ATOM 1803 C C . HIS A 1 231 ? -13.410 -19.663 -1.604 1.00 83.38 231 HIS A C 1
ATOM 1805 O O . HIS A 1 231 ? -13.323 -19.953 -2.792 1.00 83.38 231 HIS A O 1
ATOM 1811 N N . GLU A 1 232 ? -14.191 -20.337 -0.756 1.00 83.38 232 GLU A N 1
ATOM 1812 C CA . GLU A 1 232 ? -15.098 -21.432 -1.162 1.00 83.38 232 GLU A CA 1
ATOM 1813 C C . GLU A 1 232 ? -14.417 -22.561 -1.971 1.00 83.38 232 GLU A C 1
ATOM 1815 O O . GLU A 1 232 ? -15.027 -23.220 -2.808 1.00 83.38 232 GLU A O 1
ATOM 1820 N N . GLY A 1 233 ? -13.135 -22.822 -1.694 1.00 79.12 233 GLY A N 1
ATOM 1821 C CA . GLY A 1 233 ? -12.348 -23.858 -2.375 1.00 79.12 233 GLY A CA 1
ATOM 1822 C C . GLY A 1 233 ? -11.674 -23.407 -3.675 1.00 79.12 233 GLY A C 1
ATOM 1823 O O . GLY A 1 233 ? -10.922 -24.188 -4.256 1.00 79.12 233 GLY A O 1
ATOM 1824 N N . GLU A 1 234 ? -11.867 -22.157 -4.099 1.00 84.12 234 GLU A N 1
ATOM 1825 C CA . GLU A 1 234 ? -11.180 -21.561 -5.244 1.00 84.12 234 GLU A CA 1
ATOM 1826 C C . GLU A 1 234 ? -10.046 -20.642 -4.786 1.00 84.12 234 GLU A C 1
ATOM 1828 O O . GLU A 1 234 ? -10.211 -19.840 -3.870 1.00 84.12 234 GLU A O 1
ATOM 1833 N N . ALA A 1 235 ? -8.884 -20.744 -5.435 1.00 86.88 235 ALA A N 1
ATOM 1834 C CA . ALA A 1 235 ? -7.747 -19.861 -5.198 1.00 86.88 235 ALA A CA 1
ATOM 1835 C C . ALA A 1 235 ? -7.610 -18.855 -6.347 1.00 86.88 235 ALA A C 1
ATOM 1837 O O . ALA A 1 235 ? -7.587 -19.237 -7.517 1.00 86.88 235 ALA A O 1
ATOM 1838 N N . SER A 1 236 ? -7.462 -17.576 -6.011 1.00 87.88 236 SER A N 1
ATOM 1839 C CA . SER A 1 236 ? -7.266 -16.486 -6.967 1.00 87.88 236 SER A CA 1
ATOM 1840 C C . SER A 1 236 ? -6.038 -15.650 -6.614 1.00 87.88 236 SER A C 1
ATOM 1842 O O . SER A 1 236 ? -5.679 -15.490 -5.445 1.00 87.88 236 SER A O 1
ATOM 1844 N N . VAL A 1 237 ? -5.377 -15.123 -7.647 1.00 89.00 237 VAL A N 1
ATOM 1845 C CA . VAL A 1 237 ? -4.231 -14.217 -7.525 1.00 89.00 237 VAL A CA 1
ATOM 1846 C C . VAL A 1 237 ? -4.462 -13.036 -8.453 1.00 89.00 237 VAL A C 1
ATOM 1848 O O . VAL A 1 237 ? -4.666 -13.212 -9.653 1.00 89.00 237 VAL A O 1
ATOM 1851 N N . GLY A 1 238 ? -4.432 -11.829 -7.893 1.00 86.50 238 GLY A N 1
ATOM 1852 C CA . GLY A 1 238 ? -4.539 -10.597 -8.665 1.00 86.50 238 GLY A CA 1
ATOM 1853 C C . GLY A 1 238 ? -3.177 -10.122 -9.166 1.00 86.50 238 GLY A C 1
ATOM 1854 O O . GLY A 1 238 ? -2.202 -10.075 -8.412 1.00 86.50 238 GLY A O 1
ATOM 1855 N N . GLY A 1 239 ? -3.125 -9.731 -10.436 1.00 86.62 239 GLY A N 1
ATOM 1856 C CA . GLY A 1 239 ? -1.957 -9.142 -11.083 1.00 86.62 239 GLY A CA 1
ATOM 1857 C C . GLY A 1 239 ? -2.380 -7.985 -11.980 1.00 86.62 239 GLY A C 1
ATOM 1858 O O . GLY A 1 239 ? -3.474 -7.994 -12.540 1.00 86.62 239 GLY A O 1
ATOM 1859 N N . GLY A 1 240 ? -1.524 -6.974 -12.102 1.00 85.31 240 GLY A N 1
ATOM 1860 C CA . GLY A 1 240 ? -1.837 -5.775 -12.868 1.00 85.31 240 GLY A CA 1
ATOM 1861 C C . GLY A 1 240 ? -0.602 -4.925 -13.129 1.00 85.31 240 GLY A C 1
ATOM 1862 O O . GLY A 1 240 ? 0.383 -4.993 -12.395 1.00 85.31 240 GLY A O 1
ATOM 1863 N N . GLY A 1 241 ? -0.670 -4.111 -14.180 1.00 83.88 241 GLY A N 1
ATOM 1864 C CA . GLY A 1 241 ? 0.398 -3.200 -14.580 1.00 83.88 241 GLY A CA 1
ATOM 1865 C C . GLY A 1 241 ? -0.154 -1.818 -14.905 1.00 83.88 241 GLY A C 1
ATOM 1866 O O . GLY A 1 241 ? -1.219 -1.691 -15.505 1.00 83.88 241 GLY A O 1
ATOM 1867 N N . ALA A 1 242 ? 0.580 -0.774 -14.518 1.00 84.69 242 ALA A N 1
ATOM 1868 C CA . ALA A 1 242 ? 0.197 0.596 -14.827 1.00 84.69 242 ALA A CA 1
ATOM 1869 C C . ALA A 1 242 ? 0.323 0.886 -16.334 1.00 84.69 242 ALA A C 1
ATOM 1871 O O . ALA A 1 242 ? 1.284 0.487 -17.007 1.00 84.69 242 ALA A O 1
ATOM 1872 N N . ILE A 1 243 ? -0.665 1.606 -16.865 1.00 86.38 243 ILE A N 1
ATOM 1873 C CA . ILE A 1 243 ? -0.691 2.061 -18.252 1.00 86.38 243 ILE A CA 1
ATOM 1874 C C . ILE A 1 243 ? -0.550 3.580 -18.260 1.00 86.38 243 ILE A C 1
ATOM 1876 O O . ILE A 1 243 ? -1.413 4.299 -17.766 1.00 86.38 243 ILE A O 1
ATOM 1880 N N . VAL A 1 244 ? 0.548 4.051 -18.844 1.00 84.62 244 VAL A N 1
ATOM 1881 C CA . VAL A 1 244 ? 0.815 5.463 -19.131 1.00 84.62 244 VAL A CA 1
ATOM 1882 C C . VAL A 1 244 ? 1.054 5.637 -20.627 1.00 84.62 244 VAL A C 1
ATOM 1884 O O . VAL A 1 244 ? 1.213 4.654 -21.350 1.00 84.62 244 VAL A O 1
ATOM 1887 N N . ALA A 1 245 ? 1.131 6.879 -21.108 1.00 84.25 245 ALA A N 1
ATOM 1888 C CA . ALA A 1 245 ? 1.411 7.164 -22.519 1.00 84.25 245 ALA A CA 1
ATOM 1889 C C . ALA A 1 245 ? 2.726 6.526 -23.021 1.00 84.25 245 ALA A C 1
ATOM 1891 O O . ALA A 1 245 ? 2.838 6.181 -24.192 1.00 84.25 245 ALA A O 1
ATOM 1892 N N . LEU A 1 246 ? 3.694 6.318 -22.121 1.00 80.88 246 LEU A N 1
ATOM 1893 C CA . LEU A 1 246 ? 4.980 5.665 -22.393 1.00 80.88 246 LEU A CA 1
ATOM 1894 C C . LEU A 1 246 ? 4.930 4.123 -22.301 1.00 80.88 246 LEU A C 1
ATOM 1896 O O . LEU A 1 246 ? 5.959 3.459 -22.438 1.00 80.88 246 LEU A O 1
ATOM 1900 N N . SER A 1 247 ? 3.770 3.516 -22.025 1.00 80.94 247 SER A N 1
ATOM 1901 C CA . SER A 1 247 ? 3.661 2.062 -21.855 1.00 80.94 247 SER A CA 1
ATOM 1902 C C . SER A 1 247 ? 3.694 1.308 -23.184 1.00 80.94 247 SER A C 1
ATOM 1904 O O . SER A 1 247 ? 3.015 1.651 -24.146 1.00 80.94 247 SER A O 1
ATOM 1906 N N . ASN A 1 248 ? 4.431 0.194 -23.195 1.00 77.88 248 ASN A N 1
ATOM 1907 C CA . ASN A 1 248 ? 4.437 -0.772 -24.288 1.00 77.88 248 ASN A CA 1
ATOM 1908 C C . ASN A 1 248 ? 3.697 -2.051 -23.868 1.00 77.88 248 ASN A C 1
ATOM 1910 O O . ASN A 1 248 ? 4.118 -2.736 -22.934 1.00 77.88 248 ASN A O 1
ATOM 1914 N N . LEU A 1 249 ? 2.638 -2.403 -24.604 1.00 68.25 249 LEU A N 1
ATOM 1915 C CA . LEU A 1 249 ? 1.777 -3.569 -24.353 1.00 68.25 249 LEU A CA 1
ATOM 1916 C C . LEU A 1 249 ? 2.546 -4.888 -24.171 1.00 68.25 249 LEU A C 1
ATOM 1918 O O . LEU A 1 249 ? 2.196 -5.688 -23.308 1.00 68.25 249 LEU A O 1
ATOM 1922 N N . ARG A 1 250 ? 3.614 -5.121 -24.947 1.00 60.81 250 ARG A N 1
ATOM 1923 C CA . ARG A 1 250 ? 4.388 -6.376 -24.871 1.00 60.81 250 ARG A CA 1
ATOM 1924 C C . ARG A 1 250 ? 5.268 -6.467 -23.626 1.00 60.81 250 ARG A C 1
ATOM 1926 O O . ARG A 1 250 ? 5.614 -7.569 -23.213 1.00 60.81 250 ARG A O 1
ATOM 1933 N N . VAL A 1 251 ? 5.656 -5.325 -23.060 1.00 60.38 251 VAL A N 1
ATOM 1934 C CA . VAL A 1 251 ? 6.508 -5.248 -21.865 1.00 60.38 251 VAL A CA 1
ATOM 1935 C C . VAL A 1 251 ? 5.655 -5.289 -20.599 1.00 60.38 251 VAL A C 1
ATOM 1937 O O . VAL A 1 251 ? 6.035 -5.947 -19.637 1.00 60.38 251 VAL A O 1
ATOM 1940 N N . SER A 1 252 ? 4.473 -4.664 -20.614 1.00 56.34 252 SER A N 1
ATOM 1941 C CA . SER A 1 252 ? 3.572 -4.637 -19.455 1.00 56.34 252 SER A CA 1
ATOM 1942 C C . SER A 1 252 ? 3.009 -6.010 -19.063 1.00 56.34 252 SER A C 1
ATOM 1944 O O . SER A 1 252 ? 2.672 -6.185 -17.903 1.00 56.34 252 SER A O 1
ATOM 1946 N N . MET A 1 253 ? 2.937 -6.984 -19.983 1.00 55.97 253 MET A N 1
ATOM 1947 C CA . MET A 1 253 ? 2.487 -8.359 -19.682 1.00 55.97 253 MET A CA 1
ATOM 1948 C C . MET A 1 253 ? 3.596 -9.295 -19.164 1.00 55.97 253 MET A C 1
ATOM 1950 O O . MET A 1 253 ? 3.317 -10.449 -18.858 1.00 55.97 253 MET A O 1
ATOM 1954 N N . LYS A 1 254 ? 4.859 -8.843 -19.123 1.00 48.31 254 LYS A N 1
ATOM 1955 C CA . LYS A 1 254 ? 6.012 -9.647 -18.668 1.00 48.31 254 LYS A CA 1
ATOM 1956 C C . LYS A 1 254 ? 6.460 -9.337 -17.231 1.00 48.31 254 LYS A C 1
ATOM 1958 O O . LYS A 1 254 ? 7.405 -9.972 -16.769 1.00 48.31 254 LYS A O 1
ATOM 1963 N N . LYS A 1 255 ? 5.851 -8.340 -16.584 1.00 47.78 255 LYS A N 1
ATOM 1964 C CA . LYS A 1 255 ? 6.080 -7.976 -15.177 1.00 47.78 255 LYS A CA 1
ATOM 1965 C C . LYS A 1 255 ? 5.048 -8.676 -14.300 1.00 47.78 255 LYS A C 1
ATOM 1967 O O . LYS A 1 255 ? 5.428 -9.047 -13.172 1.00 47.78 255 LYS A O 1
#

InterPro domains:
  IPR005801 ADC synthase [G3DSA:3.60.120.10] (1-54)
  IPR005801 ADC synthase [G3DSA:3.60.120.10] (55-250)
  IPR005801 ADC synthase [SSF56322] (5-248)
  IPR015890 Chorismate-utilising enzyme, C-terminal [PF00425] (54-248)
  IPR019999 Anthranilate synthase component I-like [PR00095] (107-120)
  IPR019999 Anthranilate synthase component I-like [PR00095] (121-134)
  IPR019999 Anthranilate synthase component I-like [PR00095] (201-215)
  IPR019999 Anthranilate synthase component I-like [PR00095] (216-230)
  IPR019999 Anthranilate synthase component I-like [PTHR11236] (56-248)